Protein AF-0000000078237747 (afdb_homodimer)

Secondary structure (DSSP, 8-state):
-HHHHHHHHHHHHHHHHHHHHHHHHTTGGGT---SSSBTTBSS-S-TT-SSSGGGHHHH-HHHHHHHHHHHHHHHHHHHHHHHHHHHTS---HHHHHHHHHHHHHHHHHHHHHHHHHHTT--HHHHHHHHHHHHHHHHHHHHHHHHHHTS--/-HHHHHHHHHHHHHHHHHHHHHHHHTTGGGT---SSSBTTBSS-S-TT-SSSGGGHHHH-HHHHHHHHHHHHHHHHHHHHHHHHHHHTS---HHHHHHHHHHHHHHHHHHHHHHHHHHTT--HHHHHHHHHHHHHHHHHHHHHHHHHHTS--

InterPro domains:
  IPR003780 COX15/CtaA family [PF02628] (2-140)
  IPR023754 Heme A synthase, type 2 [PTHR23289] (2-150)

Structure (mmCIF, N/CA/C/O backbone):
data_AF-0000000078237747-model_v1
#
loop_
_entity.id
_entity.type
_entity.pdbx_description
1 polymer 'Cytochrome oxidase assembly protein'
#
loop_
_atom_site.group_PDB
_atom_site.id
_atom_site.type_symbol
_atom_site.label_atom_id
_atom_site.label_alt_id
_atom_site.label_comp_id
_atom_site.label_asym_id
_atom_site.label_entity_id
_atom_site.label_seq_id
_atom_site.pdbx_PDB_ins_code
_atom_site.Cartn_x
_atom_site.Cartn_y
_atom_site.Cartn_z
_atom_site.occupancy
_atom_site.B_iso_or_equiv
_atom_site.auth_seq_id
_atom_site.auth_comp_id
_atom_site.auth_asym_id
_atom_site.auth_atom_id
_atom_site.pdbx_PDB_model_num
ATOM 1 N N . MET A 1 1 ? -18.812 15.68 15.016 1 85.44 1 MET A N 1
ATOM 2 C CA . MET A 1 1 ? -19.312 14.664 14.086 1 85.44 1 MET A CA 1
ATOM 3 C C . MET A 1 1 ? -18.328 14.438 12.953 1 85.44 1 MET A C 1
ATOM 5 O O . MET A 1 1 ? -17.812 13.328 12.781 1 85.44 1 MET A O 1
ATOM 9 N N . LEU A 1 2 ? -17.891 15.375 12.328 1 87 2 LEU A N 1
ATOM 10 C CA . LEU A 1 2 ? -17.016 15.25 11.164 1 87 2 LEU A CA 1
ATOM 11 C C . LEU A 1 2 ? -15.656 14.703 11.562 1 87 2 LEU A C 1
ATOM 13 O O . LEU A 1 2 ? -15.086 13.875 10.852 1 87 2 LEU A O 1
ATOM 17 N N . ARG A 1 3 ? -15.219 15.039 12.688 1 90.94 3 ARG A N 1
ATOM 18 C CA . ARG A 1 3 ? -13.938 14.516 13.141 1 90.94 3 ARG A CA 1
ATOM 19 C C . ARG A 1 3 ? -14.008 13.016 13.375 1 90.94 3 ARG A C 1
ATOM 21 O O . ARG A 1 3 ? -13.117 12.273 12.969 1 90.94 3 ARG A O 1
ATOM 28 N N . GLY A 1 4 ? -15.086 12.602 14.008 1 93.94 4 GLY A N 1
ATOM 29 C CA . GLY A 1 4 ? -15.281 11.18 14.219 1 93.94 4 GLY A CA 1
ATOM 30 C C . GLY A 1 4 ? -15.383 10.383 12.93 1 93.94 4 GLY A C 1
ATOM 31 O O . GLY A 1 4 ? -14.789 9.312 12.805 1 93.94 4 GLY A O 1
ATOM 32 N N . LEU A 1 5 ? -16.094 10.93 12.008 1 95.5 5 LEU A N 1
ATOM 33 C CA . LEU A 1 5 ? -16.25 10.289 10.711 1 95.5 5 LEU A CA 1
ATOM 34 C C . LEU A 1 5 ? -14.922 10.219 9.969 1 95.5 5 LEU A C 1
ATOM 36 O O . LEU A 1 5 ? -14.602 9.211 9.336 1 95.5 5 LEU A O 1
ATOM 40 N N . SER A 1 6 ? -14.172 11.289 10.07 1 95.88 6 SER A N 1
ATOM 41 C CA . SER A 1 6 ? -12.891 11.32 9.375 1 95.88 6 SER A CA 1
ATOM 42 C C . SER A 1 6 ? -11.914 10.305 9.977 1 95.88 6 SER A C 1
ATOM 44 O O . SER A 1 6 ? -11.172 9.648 9.242 1 95.88 6 SER A O 1
ATOM 46 N N . HIS A 1 7 ? -11.883 10.094 11.273 1 95.88 7 HIS A N 1
ATOM 47 C CA . HIS A 1 7 ? -11.055 9.086 11.922 1 95.88 7 HIS A CA 1
ATOM 48 C C . HIS A 1 7 ? -11.516 7.676 11.547 1 95.88 7 HIS A C 1
ATOM 50 O O . HIS A 1 7 ? -10.695 6.785 11.328 1 95.88 7 HIS A O 1
ATOM 56 N N . SER A 1 8 ? -12.797 7.535 11.5 1 97.56 8 SER A N 1
ATOM 57 C CA . SER A 1 8 ? -13.336 6.238 11.102 1 97.56 8 SER A CA 1
ATOM 58 C C . SER A 1 8 ? -12.953 5.902 9.664 1 97.56 8 SER A C 1
ATOM 60 O O . SER A 1 8 ? -12.586 4.766 9.367 1 97.56 8 SER A O 1
ATOM 62 N N . ALA A 1 9 ? -13.031 6.859 8.797 1 97.94 9 ALA A N 1
ATOM 63 C CA . ALA A 1 9 ? -12.641 6.656 7.398 1 97.94 9 ALA A CA 1
ATOM 64 C C . ALA A 1 9 ? -11.172 6.266 7.289 1 97.94 9 ALA A C 1
ATOM 66 O O . ALA A 1 9 ? -10.828 5.305 6.594 1 97.94 9 ALA A O 1
ATOM 67 N N . LYS A 1 10 ? -10.367 6.973 7.953 1 96.31 10 LYS A N 1
ATOM 68 C CA . LYS A 1 10 ? -8.93 6.691 7.961 1 96.31 10 LYS A CA 1
ATOM 69 C C . LYS A 1 10 ? -8.648 5.277 8.453 1 96.31 10 LYS A C 1
ATOM 71 O O . LYS A 1 10 ? -7.887 4.535 7.832 1 96.31 10 LYS A O 1
ATOM 76 N N . ALA A 1 11 ? -9.266 4.879 9.523 1 97.31 11 ALA A N 1
ATOM 77 C CA . ALA A 1 11 ? -9.086 3.543 10.086 1 97.31 11 ALA A CA 1
ATOM 78 C C . ALA A 1 11 ? -9.57 2.469 9.117 1 97.31 11 ALA A C 1
ATOM 80 O O . ALA A 1 11 ? -8.891 1.463 8.906 1 97.31 11 ALA A O 1
ATOM 81 N N . LEU A 1 12 ? -10.695 2.705 8.547 1 98.5 12 LEU A N 1
ATOM 82 C CA . LEU A 1 12 ? -11.266 1.72 7.637 1 98.5 12 LEU A CA 1
ATOM 83 C C . LEU A 1 12 ? -10.438 1.603 6.359 1 98.5 12 LEU A C 1
ATOM 85 O O . LEU A 1 12 ? -10.273 0.507 5.82 1 98.5 12 LEU A O 1
ATOM 89 N N . VAL A 1 13 ? -9.961 2.771 5.848 1 98.38 13 VAL A N 1
ATOM 90 C CA . VAL A 1 13 ? -9.07 2.723 4.688 1 98.38 13 VAL A CA 1
ATOM 91 C C . VAL A 1 13 ? -7.848 1.868 5.008 1 98.38 13 VAL A C 1
ATOM 93 O O . VAL A 1 13 ? -7.445 1.025 4.203 1 98.38 13 VAL A O 1
ATOM 96 N N . PHE A 1 14 ? -7.332 2.023 6.184 1 96.75 14 PHE A N 1
ATOM 97 C CA . PHE A 1 14 ? -6.152 1.26 6.582 1 96.75 14 PHE A CA 1
ATOM 98 C C . PHE A 1 14 ? -6.48 -0.226 6.684 1 96.75 14 PHE A C 1
ATOM 100 O O . PHE A 1 14 ? -5.75 -1.065 6.152 1 96.75 14 PHE A O 1
ATOM 107 N N . ILE A 1 15 ? -7.535 -0.566 7.32 1 97.69 15 ILE A N 1
ATOM 108 C CA . ILE A 1 15 ? -7.926 -1.958 7.52 1 97.69 15 ILE A CA 1
ATOM 109 C C . ILE A 1 15 ? -8.234 -2.607 6.172 1 97.69 15 ILE A C 1
ATOM 111 O O . ILE A 1 15 ? -7.852 -3.754 5.926 1 97.69 15 ILE A O 1
ATOM 115 N N . THR A 1 16 ? -8.898 -1.887 5.328 1 98.56 16 THR A N 1
ATOM 116 C CA . THR A 1 16 ? -9.219 -2.393 3.998 1 98.56 16 THR A CA 1
ATOM 117 C C . THR A 1 16 ? -7.941 -2.668 3.209 1 98.56 16 THR A C 1
ATOM 119 O O . THR A 1 16 ? -7.809 -3.715 2.572 1 98.56 16 THR A O 1
ATOM 122 N N . ALA A 1 17 ? -7.004 -1.694 3.277 1 97.06 17 ALA A N 1
ATOM 123 C CA . ALA A 1 17 ? -5.727 -1.879 2.594 1 97.06 17 ALA A CA 1
ATOM 124 C C . ALA A 1 17 ? -4.953 -3.055 3.186 1 97.06 17 ALA A C 1
ATOM 126 O O . ALA A 1 17 ? -4.312 -3.814 2.455 1 97.06 17 ALA A O 1
ATOM 127 N N . PHE A 1 18 ? -5.066 -3.195 4.488 1 96.12 18 PHE A N 1
ATOM 128 C CA . PHE A 1 18 ? -4.43 -4.312 5.176 1 96.12 18 PHE A CA 1
ATOM 129 C C . PHE A 1 18 ? -4.969 -5.645 4.66 1 96.12 18 PHE A C 1
ATOM 131 O O . PHE A 1 18 ? -4.195 -6.551 4.344 1 96.12 18 PHE A O 1
ATOM 138 N N . MET A 1 19 ? -6.23 -5.734 4.578 1 97.06 19 MET A N 1
ATOM 139 C CA . MET A 1 19 ? -6.844 -6.945 4.043 1 97.06 19 MET A CA 1
ATOM 140 C C . MET A 1 19 ? -6.484 -7.133 2.574 1 97.06 19 MET A C 1
ATOM 142 O O . MET A 1 19 ? -6.332 -8.266 2.109 1 97.06 19 MET A O 1
ATOM 146 N N . GLY A 1 20 ? -6.379 -6.051 1.819 1 97.56 20 GLY A N 1
ATOM 147 C CA . GLY A 1 20 ? -5.957 -6.117 0.43 1 97.56 20 GLY A CA 1
ATOM 148 C C . GLY A 1 20 ? -4.594 -6.762 0.249 1 97.56 20 GLY A C 1
ATOM 149 O O . GLY A 1 20 ? -4.355 -7.453 -0.745 1 97.56 20 GLY A O 1
ATOM 150 N N . ALA A 1 21 ? -3.717 -6.555 1.176 1 96 21 ALA A N 1
ATOM 151 C CA . ALA A 1 21 ? -2.395 -7.176 1.121 1 96 21 ALA A CA 1
ATOM 152 C C . ALA A 1 21 ? -2.5 -8.695 1.153 1 96 21 ALA A C 1
ATOM 154 O O . ALA A 1 21 ? -1.759 -9.391 0.455 1 96 21 ALA A O 1
ATOM 155 N N . PHE A 1 22 ? -3.445 -9.188 1.905 1 96.25 22 PHE A N 1
ATOM 156 C CA . PHE A 1 22 ? -3.652 -10.633 1.953 1 96.25 22 PHE A CA 1
ATOM 157 C C . PHE A 1 22 ? -4.293 -11.125 0.663 1 96.25 22 PHE A C 1
ATOM 159 O O . PHE A 1 22 ? -3.971 -12.211 0.182 1 96.25 22 PHE A O 1
ATOM 166 N N . VAL A 1 23 ? -5.191 -10.273 0.162 1 97.5 23 VAL A N 1
ATOM 167 C CA . VAL A 1 23 ? -5.789 -10.625 -1.122 1 97.5 23 VAL A CA 1
ATOM 168 C C . VAL A 1 23 ? -4.695 -10.789 -2.174 1 97.5 23 VAL A C 1
ATOM 170 O O . VAL A 1 23 ? -4.703 -11.758 -2.938 1 97.5 23 VAL A O 1
ATOM 173 N N . ALA A 1 24 ? -3.787 -9.93 -2.205 1 94.94 24 ALA A N 1
ATOM 174 C CA . ALA A 1 24 ? -2.682 -9.977 -3.156 1 94.94 24 ALA A CA 1
ATOM 175 C C . ALA A 1 24 ? -1.762 -11.156 -2.871 1 94.94 24 ALA A C 1
ATOM 177 O O . ALA A 1 24 ? -1.357 -11.875 -3.791 1 94.94 24 ALA A O 1
ATOM 178 N N . GLY A 1 25 ? -1.468 -11.422 -1.65 1 93.12 25 GLY A N 1
ATOM 179 C CA . GLY A 1 25 ? -0.54 -12.477 -1.27 1 93.12 25 GLY A CA 1
ATOM 180 C C . GLY A 1 25 ? -1.07 -13.875 -1.549 1 93.12 25 GLY A C 1
ATOM 181 O O . GLY A 1 25 ? -0.299 -14.789 -1.826 1 93.12 25 GLY A O 1
ATOM 182 N N . LEU A 1 26 ? -2.363 -14.008 -1.492 1 95.06 26 LEU A N 1
ATOM 183 C CA . LEU A 1 26 ? -2.996 -15.305 -1.703 1 95.06 26 LEU A CA 1
ATOM 184 C C . LEU A 1 26 ? -3.455 -15.453 -3.15 1 95.06 26 LEU A C 1
ATOM 186 O O . LEU A 1 26 ? -4.051 -16.469 -3.514 1 95.06 26 LEU A O 1
ATOM 190 N N . ASP A 1 27 ? -3.283 -14.43 -3.924 1 95.81 27 ASP A N 1
ATOM 191 C CA . ASP A 1 27 ? -3.879 -14.352 -5.254 1 95.81 27 ASP A CA 1
ATOM 192 C C . ASP A 1 27 ? -5.395 -14.531 -5.188 1 95.81 27 ASP A C 1
ATOM 194 O O . ASP A 1 27 ? -5.992 -15.148 -6.07 1 95.81 27 ASP A O 1
ATOM 198 N N . ALA A 1 28 ? -5.926 -14.023 -4.164 1 97.44 28 ALA A N 1
ATOM 199 C CA . ALA A 1 28 ? -7.352 -14.211 -3.9 1 97.44 28 ALA A CA 1
ATOM 200 C C . ALA A 1 28 ? -8.203 -13.453 -4.918 1 97.44 28 ALA A C 1
ATOM 202 O O . ALA A 1 28 ? -9.391 -13.734 -5.066 1 97.44 28 ALA A O 1
ATOM 203 N N . GLY A 1 29 ? -7.652 -12.516 -5.586 1 96.69 29 GLY A N 1
ATOM 204 C CA . GLY A 1 29 ? -8.352 -11.773 -6.621 1 96.69 29 GLY A CA 1
ATOM 205 C C . GLY A 1 29 ? -8.758 -12.633 -7.801 1 96.69 29 GLY A C 1
ATOM 206 O O . GLY A 1 29 ? -9.586 -12.227 -8.617 1 96.69 29 GLY A O 1
ATOM 207 N N . LEU A 1 30 ? -8.188 -13.773 -7.832 1 97.25 30 LEU A N 1
ATOM 208 C CA . LEU A 1 30 ? -8.43 -14.641 -8.977 1 97.25 30 LEU A CA 1
ATOM 209 C C . LEU A 1 30 ? -9.516 -15.672 -8.664 1 97.25 30 LEU A C 1
ATOM 211 O O . LEU A 1 30 ? -9.938 -16.422 -9.539 1 97.25 30 LEU A O 1
ATOM 215 N N . VAL A 1 31 ? -9.984 -15.711 -7.453 1 97.19 31 VAL A N 1
ATOM 216 C CA . VAL A 1 31 ? -10.906 -16.75 -7.02 1 97.19 31 VAL A CA 1
ATOM 217 C C . VAL A 1 31 ? -12.281 -16.516 -7.648 1 97.19 31 VAL A C 1
ATOM 219 O O . VAL A 1 31 ? -12.812 -17.391 -8.336 1 97.19 31 VAL A O 1
ATOM 222 N N . TYR A 1 32 ? -12.922 -15.422 -7.398 1 97.38 32 TYR A N 1
ATOM 223 C CA . TYR A 1 32 ? -14.148 -14.984 -8.062 1 97.38 32 TYR A CA 1
ATOM 224 C C . TYR A 1 32 ? -13.898 -13.75 -8.914 1 97.38 32 TYR A C 1
ATOM 226 O O . TYR A 1 32 ? -13.477 -12.711 -8.406 1 97.38 32 TYR A O 1
ATOM 234 N N . ASN A 1 33 ? -14.211 -13.859 -10.188 1 98.31 33 ASN A N 1
ATOM 235 C CA . ASN A 1 33 ? -14.016 -12.727 -11.094 1 98.31 33 ASN A CA 1
ATOM 236 C C . ASN A 1 33 ? -15.344 -12.25 -11.68 1 98.31 33 ASN A C 1
ATOM 238 O O . ASN A 1 33 ? -15.438 -12.023 -12.891 1 98.31 33 ASN A O 1
ATOM 242 N N . SER A 1 34 ? -16.281 -12.211 -10.773 1 98 34 SER A N 1
ATOM 243 C CA . SER A 1 34 ? -17.625 -11.672 -11.031 1 98 34 SER A CA 1
ATOM 244 C C . SER A 1 34 ? -18 -10.617 -9.992 1 98 34 SER A C 1
ATOM 246 O O . SER A 1 34 ? -17.484 -10.633 -8.875 1 98 34 SER A O 1
ATOM 248 N N . TRP A 1 35 ? -18.859 -9.812 -10.344 1 97.69 35 TRP A N 1
ATOM 249 C CA . TRP A 1 35 ? -19.359 -8.75 -9.477 1 97.69 35 TRP A CA 1
ATOM 250 C C . TRP A 1 35 ? -20.75 -8.312 -9.914 1 97.69 35 TRP A C 1
ATOM 252 O O . TRP A 1 35 ? -21.031 -8.18 -11.117 1 97.69 35 TRP A O 1
ATOM 262 N N . PRO A 1 36 ? -21.609 -8.047 -8.945 1 97.5 36 PRO A N 1
ATOM 263 C CA . PRO A 1 36 ? -21.391 -7.914 -7.5 1 97.5 36 PRO A CA 1
ATOM 264 C C . PRO A 1 36 ? -21.438 -9.258 -6.77 1 97.5 36 PRO A C 1
ATOM 266 O O . PRO A 1 36 ? -21 -9.352 -5.621 1 97.5 36 PRO A O 1
ATOM 269 N N . LYS A 1 37 ? -21.891 -10.305 -7.484 1 98.06 37 LYS A N 1
ATOM 270 C CA . LYS A 1 37 ? -22.016 -11.609 -6.84 1 98.06 37 LYS A CA 1
ATOM 271 C C . LYS A 1 37 ? -20.719 -12.398 -6.949 1 98.06 37 LYS A C 1
ATOM 273 O O . LYS A 1 37 ? -19.828 -12.055 -7.746 1 98.06 37 LYS A O 1
ATOM 278 N N . PHE A 1 38 ? -20.609 -13.328 -6.07 1 98 38 PHE A N 1
ATOM 279 C CA . PHE A 1 38 ? -19.578 -14.359 -6.188 1 98 38 PHE A CA 1
ATOM 280 C C . PHE A 1 38 ? -20.062 -15.531 -7.027 1 98 38 PHE A C 1
ATOM 282 O O . PHE A 1 38 ? -20.719 -16.438 -6.512 1 98 38 PHE A O 1
ATOM 289 N N . ALA A 1 39 ? -19.719 -15.336 -8.375 1 96.19 39 ALA A N 1
ATOM 290 C CA . ALA A 1 39 ? -20.391 -16.188 -9.352 1 96.19 39 ALA A CA 1
ATOM 291 C C . ALA A 1 39 ? -21.906 -16 -9.281 1 96.19 39 ALA A C 1
ATOM 293 O O . ALA A 1 39 ? -22.422 -14.898 -9.492 1 96.19 39 ALA A O 1
ATOM 294 N N . GLU A 1 40 ? -22.594 -17.062 -8.852 1 96.44 40 GLU A N 1
ATOM 295 C CA . GLU A 1 40 ? -24.047 -16.969 -8.867 1 96.44 40 GLU A CA 1
ATOM 296 C C . GLU A 1 40 ? -24.609 -16.719 -7.465 1 96.44 40 GLU A C 1
ATOM 298 O O . GLU A 1 40 ? -25.812 -16.578 -7.281 1 96.44 40 GLU A O 1
ATOM 303 N N . SER A 1 41 ? -23.75 -16.562 -6.5 1 97.38 41 SER A N 1
ATOM 304 C CA . SER A 1 41 ? -24.188 -16.453 -5.113 1 97.38 41 SER A CA 1
ATOM 305 C C . SER A 1 41 ? -23.766 -15.117 -4.512 1 97.38 41 SER A C 1
ATOM 307 O O . SER A 1 41 ? -22.734 -14.555 -4.902 1 97.38 41 SER A O 1
ATOM 309 N N . TRP A 1 42 ? -24.516 -14.703 -3.529 1 97.38 42 TRP A N 1
ATOM 310 C CA . TRP A 1 42 ? -24.156 -13.492 -2.797 1 97.38 42 TRP A CA 1
ATOM 311 C C . TRP A 1 42 ? -23.109 -13.773 -1.739 1 97.38 42 TRP A C 1
ATOM 313 O O . TRP A 1 42 ? -22.281 -12.906 -1.418 1 97.38 42 TRP A O 1
ATOM 323 N N . ILE A 1 43 ? -23.188 -14.93 -1.193 1 97.31 43 ILE A N 1
ATOM 324 C CA . ILE A 1 43 ? -22.234 -15.383 -0.188 1 97.31 43 ILE A CA 1
ATOM 325 C C . ILE A 1 43 ? -21.5 -16.609 -0.697 1 97.31 43 ILE A C 1
ATOM 327 O O . ILE A 1 43 ? -22.109 -17.625 -1.034 1 97.31 43 ILE A O 1
ATOM 331 N N . PRO A 1 44 ? -20.203 -16.453 -0.812 1 96.69 44 PRO A N 1
ATOM 332 C CA . PRO A 1 44 ? -19.453 -17.609 -1.339 1 96.69 44 PRO A CA 1
ATOM 333 C C . PRO A 1 44 ? -19.438 -18.797 -0.377 1 96.69 44 PRO A C 1
ATOM 335 O O . PRO A 1 44 ? -19.75 -18.641 0.809 1 96.69 44 PRO A O 1
ATOM 338 N N . GLU A 1 45 ? -19.062 -19.922 -0.958 1 93.5 45 GLU A N 1
ATOM 339 C CA . GLU A 1 45 ? -18.953 -21.156 -0.168 1 93.5 45 GLU A CA 1
ATOM 340 C C . GLU A 1 45 ? -17.531 -21.391 0.301 1 93.5 45 GLU A C 1
ATOM 342 O O . GLU A 1 45 ? -16.609 -20.688 -0.118 1 93.5 45 GLU A O 1
ATOM 347 N N . ASN A 1 46 ? -17.344 -22.266 1.342 1 93.81 46 ASN A N 1
ATOM 348 C CA . ASN A 1 46 ? -16.047 -22.75 1.811 1 93.81 46 ASN A CA 1
ATOM 349 C C . ASN A 1 46 ? -15.242 -21.641 2.467 1 93.81 46 ASN A C 1
ATOM 351 O O . ASN A 1 46 ? -14.016 -21.578 2.314 1 93.81 46 ASN A O 1
ATOM 355 N N . MET A 1 47 ? -16 -20.75 3.105 1 96.75 47 MET A N 1
ATOM 356 C CA . MET A 1 47 ? -15.32 -19.609 3.717 1 96.75 47 MET A CA 1
ATOM 357 C C . MET A 1 47 ? -14.664 -20 5.035 1 96.75 47 MET A C 1
ATOM 359 O O . MET A 1 47 ? -13.789 -19.297 5.535 1 96.75 47 MET A O 1
ATOM 363 N N . LEU A 1 48 ? -15.031 -21.141 5.621 1 95.62 48 LEU A N 1
ATOM 364 C CA . LEU A 1 48 ? -14.516 -21.547 6.922 1 95.62 48 LEU A CA 1
ATOM 365 C C . LEU A 1 48 ? -13.852 -22.922 6.832 1 95.62 48 LEU A C 1
ATOM 367 O O . LEU A 1 48 ? -14.039 -23.766 7.707 1 95.62 48 LEU A O 1
ATOM 371 N N . SER A 1 49 ? -13.031 -23.094 5.77 1 94.38 49 SER A N 1
ATOM 372 C CA . SER A 1 49 ? -12.469 -24.406 5.473 1 94.38 49 SER A CA 1
ATOM 373 C C . SER A 1 49 ? -11.109 -24.594 6.148 1 94.38 49 SER A C 1
ATOM 375 O O . SER A 1 49 ? -10.516 -25.672 6.078 1 94.38 49 SER A O 1
ATOM 377 N N . ARG A 1 50 ? -10.586 -23.578 6.762 1 93.75 50 ARG A N 1
ATOM 378 C CA . ARG A 1 50 ? -9.289 -23.688 7.422 1 93.75 50 ARG A CA 1
ATOM 379 C C . ARG A 1 50 ? -9.453 -23.859 8.93 1 93.75 50 ARG A C 1
ATOM 381 O O . ARG A 1 50 ? -10.414 -23.344 9.508 1 93.75 50 ARG A O 1
ATOM 388 N N . SER A 1 51 ? -8.461 -24.672 9.539 1 94.62 51 SER A N 1
ATOM 389 C CA . SER A 1 51 ? -8.398 -24.844 10.984 1 94.62 51 SER A CA 1
ATOM 390 C C . SER A 1 51 ? -7.043 -24.422 11.539 1 94.62 51 SER A C 1
ATOM 392 O O . SER A 1 51 ? -6.004 -24.688 10.93 1 94.62 51 SER A O 1
ATOM 394 N N . PRO A 1 52 ? -7.121 -23.703 12.734 1 96.5 52 PRO A N 1
ATOM 395 C CA . PRO A 1 52 ? -8.25 -23.172 13.492 1 96.5 52 PRO A CA 1
ATOM 396 C C . PRO A 1 52 ? -8.992 -22.062 12.758 1 96.5 52 PRO A C 1
ATOM 398 O O . PRO A 1 52 ? -8.531 -21.594 11.711 1 96.5 52 PRO A O 1
ATOM 401 N N . LEU A 1 53 ? -10.141 -21.625 13.211 1 94.56 53 LEU A N 1
ATOM 402 C CA . LEU A 1 53 ? -11.102 -20.766 12.523 1 94.56 53 LEU A CA 1
ATOM 403 C C . LEU A 1 53 ? -10.461 -19.422 12.148 1 94.56 53 LEU A C 1
ATOM 405 O O . LEU A 1 53 ? -10.75 -18.875 11.086 1 94.56 53 LEU A O 1
ATOM 409 N N . TRP A 1 54 ? -9.633 -18.906 12.93 1 93.81 54 TRP A N 1
ATOM 410 C CA . TRP A 1 54 ? -9.086 -17.562 12.711 1 93.81 54 TRP A CA 1
ATOM 411 C C . TRP A 1 54 ? -8.172 -17.547 11.484 1 93.81 54 TRP A C 1
ATOM 413 O O . TRP A 1 54 ? -7.957 -16.5 10.883 1 93.81 54 TRP A O 1
ATOM 423 N N . LYS A 1 55 ? -7.672 -18.641 11 1 94.94 55 LYS A N 1
ATOM 424 C CA . LYS A 1 55 ? -6.793 -18.75 9.844 1 94.94 55 LYS A CA 1
ATOM 425 C C . LYS A 1 55 ? -7.523 -18.375 8.562 1 94.94 55 LYS A C 1
ATOM 427 O O . LYS A 1 55 ? -6.895 -17.984 7.574 1 94.94 55 LYS A O 1
ATOM 432 N N . ASN A 1 56 ? -8.82 -18.531 8.625 1 96.75 56 ASN A N 1
ATOM 433 C CA . ASN A 1 56 ? -9.602 -18.25 7.426 1 96.75 56 ASN A CA 1
ATOM 434 C C . ASN A 1 56 ? -9.555 -16.766 7.055 1 96.75 56 ASN A C 1
ATOM 436 O O . ASN A 1 56 ? -9.648 -16.422 5.879 1 96.75 56 ASN A O 1
ATOM 440 N N . PHE A 1 57 ? -9.305 -15.93 7.992 1 94.5 57 PHE A N 1
ATOM 441 C CA . PHE A 1 57 ? -9.281 -14.492 7.75 1 94.5 57 PHE A CA 1
ATOM 442 C C . PHE A 1 57 ? -8.016 -14.086 7.004 1 94.5 57 PHE A C 1
ATOM 444 O O . PHE A 1 57 ? -7.996 -13.078 6.297 1 94.5 57 PHE A O 1
ATOM 451 N N . PHE A 1 58 ? -6.988 -14.953 7.094 1 93.31 58 PHE A N 1
ATOM 452 C CA . PHE A 1 58 ? -5.695 -14.516 6.586 1 93.31 58 PHE A CA 1
ATOM 453 C C . PHE A 1 58 ? -5.133 -15.531 5.598 1 93.31 58 PHE A C 1
ATOM 455 O O . PHE A 1 58 ? -4.211 -15.219 4.84 1 93.31 58 PHE A O 1
ATOM 462 N N . GLU A 1 59 ? -5.77 -16.734 5.559 1 95.56 59 GLU A N 1
ATOM 463 C CA . GLU A 1 59 ? -5.148 -17.781 4.758 1 95.56 59 GLU A CA 1
ATOM 464 C C . GLU A 1 59 ? -6.152 -18.422 3.801 1 95.56 59 GLU A C 1
ATOM 466 O O . GLU A 1 59 ? -5.781 -19.219 2.947 1 95.56 59 GLU A O 1
ATOM 471 N N . ASN A 1 60 ? -7.395 -18.109 3.988 1 97.62 60 ASN A N 1
ATOM 472 C CA . ASN A 1 60 ? -8.438 -18.562 3.07 1 97.62 60 ASN A CA 1
ATOM 473 C C . ASN A 1 60 ? -8.719 -17.516 1.989 1 97.62 60 ASN A C 1
ATOM 475 O O . ASN A 1 60 ? -9.156 -16.406 2.289 1 97.62 60 ASN A O 1
ATOM 479 N N . ASP A 1 61 ? -8.43 -17.891 0.767 1 97.44 61 ASP A N 1
ATOM 480 C CA . ASP A 1 61 ? -8.492 -16.938 -0.34 1 97.44 61 ASP A CA 1
ATOM 481 C C . ASP A 1 61 ? -9.922 -16.453 -0.566 1 97.44 61 ASP A C 1
ATOM 483 O O . ASP A 1 61 ? -10.156 -15.266 -0.807 1 97.44 61 ASP A O 1
ATOM 487 N N . VAL A 1 62 ? -10.914 -17.344 -0.427 1 98.12 62 VAL A N 1
ATOM 488 C CA . VAL A 1 62 ? -12.312 -16.969 -0.587 1 98.12 62 VAL A CA 1
ATOM 489 C C . VAL A 1 62 ? -12.703 -15.969 0.502 1 98.12 62 VAL A C 1
ATOM 491 O O . VAL A 1 62 ? -13.281 -14.914 0.213 1 98.12 62 VAL A O 1
ATOM 494 N N . THR A 1 63 ? -12.383 -16.328 1.712 1 98.38 63 THR A N 1
ATOM 495 C CA . THR A 1 63 ? -12.742 -15.492 2.855 1 98.38 63 THR A CA 1
ATOM 496 C C . THR A 1 63 ? -12.055 -14.133 2.779 1 98.38 63 THR A C 1
ATOM 498 O O . THR A 1 63 ? -12.672 -13.094 3.025 1 98.38 63 THR A O 1
ATOM 501 N N . THR A 1 64 ? -10.82 -14.18 2.447 1 98.06 64 THR A N 1
ATOM 502 C CA . THR A 1 64 ? -10.07 -12.93 2.367 1 98.06 64 THR A CA 1
ATOM 503 C C . THR A 1 64 ? -10.656 -12.016 1.296 1 98.06 64 THR A C 1
ATOM 505 O O . THR A 1 64 ? -10.789 -10.805 1.508 1 98.06 64 THR A O 1
ATOM 508 N N . GLN A 1 65 ? -11 -12.555 0.143 1 98.5 65 GLN A N 1
ATOM 509 C CA . GLN A 1 65 ? -11.641 -11.766 -0.903 1 98.5 65 GLN A CA 1
ATOM 510 C C . GLN A 1 65 ? -12.977 -11.195 -0.429 1 98.5 65 GLN A C 1
ATOM 512 O O . GLN A 1 65 ? -13.258 -10.008 -0.624 1 98.5 65 GLN A O 1
ATOM 517 N N . PHE A 1 66 ? -13.789 -12.055 0.194 1 98.75 66 PHE A N 1
ATOM 518 C CA . PHE A 1 66 ? -15.102 -11.656 0.682 1 98.75 66 PHE A CA 1
ATOM 519 C C . PHE A 1 66 ? -14.984 -10.508 1.676 1 98.75 66 PHE A C 1
ATOM 521 O O . PHE A 1 66 ? -15.688 -9.5 1.557 1 98.75 66 PHE A O 1
ATOM 528 N N . ILE A 1 67 ? -14.117 -10.672 2.613 1 98.5 67 ILE A N 1
ATOM 529 C CA . ILE A 1 67 ? -13.93 -9.672 3.658 1 98.5 67 ILE A CA 1
ATOM 530 C C . ILE A 1 67 ? -13.445 -8.367 3.039 1 98.5 67 ILE A C 1
ATOM 532 O O . ILE A 1 67 ? -13.961 -7.289 3.35 1 98.5 67 ILE A O 1
ATOM 536 N N . HIS A 1 68 ? -12.461 -8.43 2.139 1 98.75 68 HIS A N 1
ATOM 537 C CA . HIS A 1 68 ? -11.898 -7.238 1.516 1 98.75 68 HIS A CA 1
ATOM 538 C C . HIS A 1 68 ? -12.961 -6.477 0.725 1 98.75 68 HIS A C 1
ATOM 540 O O . HIS A 1 68 ? -13.07 -5.254 0.843 1 98.75 68 HIS A O 1
ATOM 546 N N . ARG A 1 69 ? -13.797 -7.184 -0.073 1 98.56 69 ARG A N 1
ATOM 547 C CA . ARG A 1 69 ? -14.859 -6.543 -0.837 1 98.56 69 ARG A CA 1
ATOM 548 C C . ARG A 1 69 ? -15.828 -5.797 0.082 1 98.56 69 ARG A C 1
ATOM 550 O O . ARG A 1 69 ? -16.156 -4.637 -0.165 1 98.56 69 ARG A O 1
ATOM 557 N N . ASN A 1 70 ? -16.219 -6.402 1.087 1 98.56 70 ASN A N 1
ATOM 558 C CA . ASN A 1 70 ? -17.203 -5.793 1.98 1 98.56 70 ASN A CA 1
ATOM 559 C C . ASN A 1 70 ? -16.578 -4.648 2.783 1 98.56 70 ASN A C 1
ATOM 561 O O . ASN A 1 70 ? -17.25 -3.65 3.057 1 98.56 70 ASN A O 1
ATOM 565 N N . LEU A 1 71 ? -15.383 -4.855 3.234 1 98.69 71 LEU A N 1
ATOM 566 C CA . LEU A 1 71 ? -14.672 -3.738 3.85 1 98.69 71 LEU A CA 1
ATOM 567 C C . LEU A 1 71 ? -14.57 -2.564 2.881 1 98.69 71 LEU A C 1
ATOM 569 O O . LEU A 1 71 ? -14.672 -1.406 3.289 1 98.69 71 LEU A O 1
ATOM 573 N N . GLY A 1 72 ? -14.336 -2.861 1.596 1 98.69 72 GLY A N 1
ATOM 574 C CA . GLY A 1 72 ? -14.305 -1.814 0.587 1 98.69 72 GLY A CA 1
ATOM 575 C C . GLY A 1 72 ? -15.602 -1.02 0.514 1 98.69 72 GLY A C 1
ATOM 576 O O . GLY A 1 72 ? -15.578 0.212 0.475 1 98.69 72 GLY A O 1
ATOM 577 N N . TYR A 1 73 ? -16.703 -1.71 0.554 1 98.69 73 TYR A N 1
ATOM 578 C CA . TYR A 1 73 ? -18.016 -1.053 0.532 1 98.69 73 TYR A CA 1
ATOM 579 C C . TYR A 1 73 ? -18.219 -0.198 1.777 1 98.69 73 TYR A C 1
ATOM 581 O O . TYR A 1 73 ? -18.688 0.938 1.689 1 98.69 73 TYR A O 1
ATOM 589 N N . LEU A 1 74 ? -17.875 -0.785 2.885 1 98.75 74 LEU A N 1
ATOM 590 C CA . LEU A 1 74 ? -18.016 -0.054 4.141 1 98.75 74 LEU A CA 1
ATOM 591 C C . LEU A 1 74 ? -17.141 1.2 4.141 1 98.75 74 LEU A C 1
ATOM 593 O O . LEU A 1 74 ? -17.578 2.26 4.594 1 98.75 74 LEU A O 1
ATOM 597 N N . THR A 1 75 ? -15.953 1.037 3.637 1 98.81 75 THR A N 1
ATOM 598 C CA . THR A 1 75 ? -15.039 2.17 3.535 1 98.81 75 THR A CA 1
ATOM 599 C C . THR A 1 75 ? -15.633 3.264 2.65 1 98.81 75 THR A C 1
ATOM 601 O O . THR A 1 75 ? -15.641 4.438 3.025 1 98.81 75 THR A O 1
ATOM 604 N N . LEU A 1 76 ? -16.172 2.859 1.518 1 98.81 76 LEU A N 1
ATOM 605 C CA . LEU A 1 76 ? -16.734 3.844 0.607 1 98.81 76 LEU A CA 1
ATOM 606 C C . LEU A 1 76 ? -17.938 4.551 1.25 1 98.81 76 LEU A C 1
ATOM 608 O O . LEU A 1 76 ? -18.094 5.762 1.095 1 98.81 76 LEU A O 1
ATOM 612 N N . LEU A 1 77 ? -18.75 3.822 1.954 1 98.81 77 LEU A N 1
ATOM 613 C CA . LEU A 1 77 ? -19.891 4.395 2.658 1 98.81 77 LEU A CA 1
ATOM 614 C C . LEU A 1 77 ? -19.438 5.438 3.672 1 98.81 77 LEU A C 1
ATOM 616 O O . LEU A 1 77 ? -20.016 6.52 3.762 1 98.81 77 LEU A O 1
ATOM 620 N N . THR A 1 78 ? -18.438 5.102 4.398 1 98.75 78 THR A N 1
ATOM 621 C CA . THR A 1 78 ? -17.922 6.008 5.426 1 98.75 78 THR A CA 1
ATOM 622 C C . THR A 1 78 ? -17.312 7.25 4.793 1 98.75 78 THR A C 1
ATOM 624 O O . THR A 1 78 ? -17.5 8.367 5.289 1 98.75 78 THR A O 1
ATOM 627 N N . VAL A 1 79 ? -16.578 7.094 3.719 1 98.81 79 VAL A N 1
ATOM 628 C CA . VAL A 1 79 ? -15.992 8.219 2.988 1 98.81 79 VAL A CA 1
ATOM 629 C C . VAL A 1 79 ? -17.109 9.117 2.453 1 98.81 79 VAL A C 1
ATOM 631 O O . VAL A 1 79 ? -17.016 10.344 2.541 1 98.81 79 VAL A O 1
ATOM 634 N N . THR A 1 80 ? -18.156 8.547 1.946 1 98.81 80 THR A N 1
ATOM 635 C CA . THR A 1 80 ? -19.281 9.305 1.414 1 98.81 80 THR A CA 1
ATOM 636 C C . THR A 1 80 ? -19.984 10.078 2.525 1 98.81 80 THR A C 1
ATOM 638 O O . THR A 1 80 ? -20.328 11.25 2.357 1 98.81 80 THR A O 1
ATOM 641 N N . ALA A 1 81 ? -20.203 9.406 3.629 1 98.69 81 ALA A N 1
ATOM 642 C CA . ALA A 1 81 ? -20.812 10.078 4.773 1 98.69 81 ALA A CA 1
ATOM 643 C C . ALA A 1 81 ? -19.969 11.258 5.234 1 98.69 81 ALA A C 1
ATOM 645 O O . ALA A 1 81 ? -20.484 12.336 5.527 1 98.69 81 ALA A O 1
ATOM 646 N N . THR A 1 82 ? -18.672 11.008 5.312 1 98.31 82 THR A N 1
ATOM 647 C CA . THR A 1 82 ? -17.75 12.078 5.684 1 98.31 82 THR A CA 1
ATOM 648 C C . THR A 1 82 ? -17.875 13.258 4.723 1 98.31 82 THR A C 1
ATOM 650 O O . THR A 1 82 ? -17.906 14.414 5.148 1 98.31 82 THR A O 1
ATOM 653 N N . TRP A 1 83 ? -17.922 12.938 3.439 1 98.44 83 TRP A N 1
ATOM 654 C CA . TRP A 1 83 ? -18.031 13.969 2.412 1 98.44 83 TRP A CA 1
ATOM 655 C C . TRP A 1 83 ? -19.344 14.75 2.559 1 98.44 83 TRP A C 1
ATOM 657 O O . TRP A 1 83 ? -19.328 15.977 2.523 1 98.44 83 TRP A O 1
ATOM 667 N N . LEU A 1 84 ? -20.469 14.109 2.77 1 98.19 84 LEU A N 1
ATOM 668 C CA . LEU A 1 84 ? -21.781 14.742 2.885 1 98.19 84 LEU A CA 1
ATOM 669 C C . LEU A 1 84 ? -21.812 15.688 4.082 1 98.19 84 LEU A C 1
ATOM 671 O O . LEU A 1 84 ? -22.297 16.812 3.973 1 98.19 84 LEU A O 1
ATOM 675 N N . VAL A 1 85 ? -21.328 15.203 5.234 1 97.31 85 VAL A N 1
ATOM 676 C CA . VAL A 1 85 ? -21.328 16.016 6.445 1 97.31 85 VAL A CA 1
ATOM 677 C C . VAL A 1 85 ? -20.375 17.188 6.281 1 97.31 85 VAL A C 1
ATOM 679 O O . VAL A 1 85 ? -20.688 18.312 6.664 1 97.31 85 VAL A O 1
ATOM 682 N N . GLY A 1 86 ? -19.25 16.922 5.699 1 96.75 86 GLY A N 1
ATOM 683 C CA . GLY A 1 86 ? -18.25 17.969 5.492 1 96.75 86 GLY A CA 1
ATOM 684 C C . GLY A 1 86 ? -18.734 19.078 4.57 1 96.75 86 GLY A C 1
ATOM 685 O O . GLY A 1 86 ? -18.391 20.234 4.762 1 96.75 86 GLY A O 1
ATOM 686 N N . CYS A 1 87 ? -19.531 18.719 3.568 1 96.12 87 CYS A N 1
ATOM 687 C CA . CYS A 1 87 ? -20.031 19.688 2.609 1 96.12 87 CYS A CA 1
ATOM 688 C C . CYS A 1 87 ? -21 20.672 3.279 1 96.12 87 CYS A C 1
ATOM 690 O O . CYS A 1 87 ? -21.234 21.766 2.756 1 96.12 87 CYS A O 1
ATOM 692 N N . ARG A 1 88 ? -21.5 20.328 4.398 1 95 88 ARG A N 1
ATOM 693 C CA . ARG A 1 88 ? -22.484 21.156 5.078 1 95 88 ARG A CA 1
ATOM 694 C C . ARG A 1 88 ? -21.812 22.047 6.133 1 95 88 ARG A C 1
ATOM 696 O O . ARG A 1 88 ? -22.484 22.797 6.832 1 95 88 ARG A O 1
ATOM 703 N N . MET A 1 89 ? -20.547 21.859 6.156 1 91.5 89 MET A N 1
ATOM 704 C CA . MET A 1 89 ? -19.812 22.625 7.168 1 91.5 89 MET A CA 1
ATOM 705 C C . MET A 1 89 ? -19.016 23.75 6.523 1 91.5 89 MET A C 1
ATOM 707 O O . MET A 1 89 ? -18.812 23.75 5.309 1 91.5 89 MET A O 1
ATOM 711 N N . GLY A 1 90 ? -18.703 24.875 7.227 1 89.25 90 GLY A N 1
ATOM 712 C CA . GLY A 1 90 ? -17.859 25.969 6.77 1 89.25 90 GLY A CA 1
ATOM 713 C C . GLY A 1 90 ? -16.375 25.688 6.926 1 89.25 90 GLY A C 1
ATOM 714 O O . GLY A 1 90 ? -15.688 26.375 7.672 1 89.25 90 GLY A O 1
ATOM 715 N N . LEU A 1 91 ? -15.891 24.781 6.012 1 93.5 91 LEU A N 1
ATOM 716 C CA . LEU A 1 91 ? -14.492 24.375 6.105 1 93.5 91 LEU A CA 1
ATOM 717 C C . LEU A 1 91 ? -13.594 25.391 5.395 1 93.5 91 LEU A C 1
ATOM 719 O O . LEU A 1 91 ? -14.023 26.062 4.461 1 93.5 91 LEU A O 1
ATOM 723 N N . HIS A 1 92 ? -12.406 25.531 5.934 1 94.12 92 HIS A N 1
ATOM 724 C CA . HIS A 1 92 ? -11.43 26.359 5.23 1 94.12 92 HIS A CA 1
ATOM 725 C C . HIS A 1 92 ? -10.977 25.688 3.934 1 94.12 92 HIS A C 1
ATOM 727 O O . HIS A 1 92 ? -11.25 24.516 3.707 1 94.12 92 HIS A O 1
ATOM 733 N N . ARG A 1 93 ? -10.32 26.328 3.055 1 95.5 93 ARG A N 1
ATOM 734 C CA . ARG A 1 93 ? -10.039 25.938 1.674 1 95.5 93 ARG A CA 1
ATOM 735 C C . ARG A 1 93 ? -9.289 24.609 1.614 1 95.5 93 ARG A C 1
ATOM 737 O O . ARG A 1 93 ? -9.664 23.719 0.852 1 95.5 93 ARG A O 1
ATOM 744 N N . ARG A 1 94 ? -8.25 24.375 2.357 1 94.88 94 ARG A N 1
ATOM 745 C CA . ARG A 1 94 ? -7.434 23.172 2.328 1 94.88 94 ARG A CA 1
ATOM 746 C C . ARG A 1 94 ? -8.25 21.953 2.746 1 94.88 94 ARG A C 1
ATOM 748 O O . ARG A 1 94 ? -8.117 20.875 2.154 1 94.88 94 ARG A O 1
ATOM 755 N N . ALA A 1 95 ? -9.055 22.156 3.756 1 95.88 95 ALA A N 1
ATOM 756 C CA . ALA A 1 95 ? -9.906 21.062 4.211 1 95.88 95 ALA A CA 1
ATOM 757 C C . ALA A 1 95 ? -10.922 20.672 3.139 1 95.88 95 ALA A C 1
ATOM 759 O O . ALA A 1 95 ? -11.227 19.484 2.957 1 95.88 95 ALA A O 1
ATOM 760 N N . LYS A 1 96 ? -11.414 21.656 2.447 1 97.31 96 LYS A N 1
ATOM 761 C CA . LYS A 1 96 ? -12.367 21.391 1.372 1 97.31 96 LYS A CA 1
ATOM 762 C C . LYS A 1 96 ? -11.719 20.609 0.24 1 97.31 96 LYS A C 1
ATOM 764 O O . LYS A 1 96 ? -12.312 19.656 -0.286 1 97.31 96 LYS A O 1
ATOM 769 N N . ILE A 1 97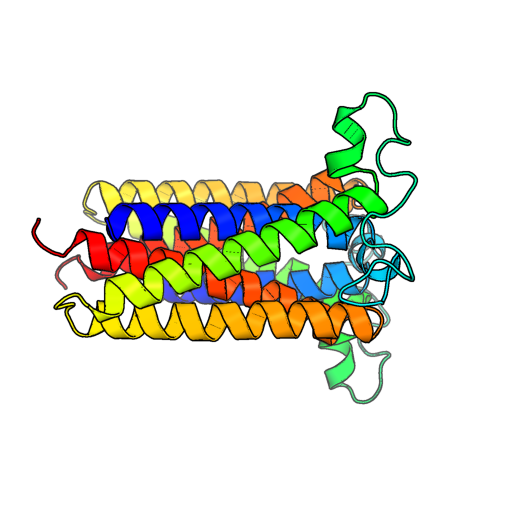 ? -10.539 20.984 -0.099 1 98.06 97 ILE A N 1
ATOM 770 C CA . ILE A 1 97 ? -9.82 20.266 -1.152 1 98.06 97 ILE A CA 1
ATOM 771 C C . ILE A 1 97 ? -9.586 18.828 -0.733 1 98.06 97 ILE A C 1
ATOM 773 O O . ILE A 1 97 ? -9.828 17.891 -1.513 1 98.06 97 ILE A O 1
ATOM 777 N N . ALA A 1 98 ? -9.109 18.656 0.496 1 97.38 98 ALA A N 1
ATOM 778 C CA . ALA A 1 98 ? -8.867 17.312 1.013 1 97.38 98 ALA A CA 1
ATOM 779 C C . ALA A 1 98 ? -10.141 16.469 1.005 1 97.38 98 ALA A C 1
ATOM 781 O O . ALA A 1 98 ? -10.125 15.297 0.657 1 97.38 98 ALA A O 1
ATOM 782 N N . LEU A 1 99 ? -11.195 17.094 1.37 1 98.19 99 LEU A N 1
ATOM 783 C CA . LEU A 1 99 ? -12.5 16.438 1.43 1 98.19 99 LEU A CA 1
ATOM 784 C C . LEU A 1 99 ? -12.914 15.938 0.052 1 98.19 99 LEU A C 1
ATOM 786 O O . LEU A 1 99 ? -13.25 14.758 -0.109 1 98.19 99 LEU A O 1
ATOM 790 N N . HIS A 1 100 ? -12.867 16.75 -0.946 1 98.69 100 HIS A N 1
ATOM 791 C CA . HIS A 1 100 ? -13.266 16.375 -2.301 1 98.69 100 HIS A CA 1
ATOM 792 C C . HIS A 1 100 ? -12.297 15.359 -2.904 1 98.69 100 HIS A C 1
ATOM 794 O O . HIS A 1 100 ? -12.719 14.445 -3.611 1 98.69 100 HIS A O 1
ATOM 800 N N . ALA A 1 101 ? -11.055 15.57 -2.629 1 98.81 101 ALA A N 1
ATOM 801 C CA . ALA A 1 101 ? -10.055 14.633 -3.137 1 98.81 101 ALA A CA 1
ATOM 802 C C . ALA A 1 101 ? -10.258 13.242 -2.547 1 98.81 101 ALA A C 1
ATOM 804 O O . ALA A 1 101 ? -10.125 12.234 -3.252 1 98.81 101 ALA A O 1
ATOM 805 N N . THR A 1 102 ? -10.547 13.188 -1.298 1 98.75 102 THR A N 1
ATOM 806 C CA . THR A 1 102 ? -10.789 11.906 -0.638 1 98.75 102 THR A CA 1
ATOM 807 C C . THR A 1 102 ? -11.992 11.203 -1.25 1 98.75 102 THR A C 1
ATOM 809 O O . THR A 1 102 ? -11.938 10.008 -1.535 1 98.75 102 THR A O 1
ATOM 812 N N . MET A 1 103 ? -13.039 11.938 -1.494 1 98.81 103 MET A N 1
ATOM 813 C CA . MET A 1 103 ? -14.242 11.383 -2.113 1 98.81 103 MET A CA 1
ATOM 814 C C . MET A 1 103 ? -13.938 10.859 -3.512 1 98.81 103 MET A C 1
ATOM 816 O O . MET A 1 103 ? -14.289 9.727 -3.842 1 98.81 103 MET A O 1
ATOM 820 N N . ALA A 1 104 ? -13.305 11.672 -4.258 1 98.88 104 ALA A N 1
ATOM 821 C CA . ALA A 1 104 ? -12.977 11.289 -5.629 1 98.88 104 ALA A CA 1
ATOM 822 C C . ALA A 1 104 ? -12.094 10.047 -5.652 1 98.88 104 ALA A C 1
ATOM 824 O O . ALA A 1 104 ? -12.344 9.117 -6.426 1 98.88 104 ALA A O 1
ATOM 825 N N . MET A 1 105 ? -11.125 9.984 -4.797 1 98.81 105 MET A N 1
ATOM 826 C CA . MET A 1 105 ? -10.203 8.852 -4.762 1 98.81 105 MET A CA 1
ATOM 827 C C . MET A 1 105 ? -10.906 7.602 -4.238 1 98.81 105 MET A C 1
ATOM 829 O O . MET A 1 105 ? -10.617 6.488 -4.684 1 98.81 105 MET A O 1
ATOM 833 N N . GLY A 1 106 ? -11.773 7.801 -3.266 1 98.81 106 GLY A N 1
ATOM 834 C CA . GLY A 1 106 ? -12.539 6.668 -2.777 1 98.81 106 GLY A CA 1
ATOM 835 C C . GLY A 1 106 ? -13.312 5.957 -3.869 1 98.81 106 GLY A C 1
ATOM 836 O O . GLY A 1 106 ? -13.234 4.734 -3.994 1 98.81 106 GLY A O 1
ATOM 837 N N . TYR A 1 107 ? -14.055 6.676 -4.668 1 98.88 107 TYR A N 1
ATOM 838 C CA . TYR A 1 107 ? -14.852 6.09 -5.734 1 98.88 107 TYR A CA 1
ATOM 839 C C . TYR A 1 107 ? -13.961 5.52 -6.832 1 98.88 107 TYR A C 1
ATOM 841 O O . TYR A 1 107 ? -14.25 4.453 -7.379 1 98.88 107 TYR A O 1
ATOM 849 N N . SER A 1 108 ? -12.898 6.223 -7.16 1 98.81 108 SER A N 1
ATOM 850 C CA . SER A 1 108 ? -11.938 5.703 -8.133 1 98.81 108 SER A CA 1
ATOM 851 C C . SER A 1 108 ? -11.336 4.383 -7.664 1 98.81 108 SER A C 1
ATOM 853 O O . SER A 1 108 ? -11.148 3.461 -8.461 1 98.81 108 SER A O 1
ATOM 855 N N . GLN A 1 109 ? -11.062 4.32 -6.367 1 98.81 109 GLN A N 1
ATOM 856 C CA . GLN A 1 109 ? -10.438 3.129 -5.793 1 98.81 109 GLN A CA 1
ATOM 857 C C . GLN A 1 109 ? -11.375 1.925 -5.887 1 98.81 109 GLN A C 1
ATOM 859 O O . GLN A 1 109 ? -10.938 0.816 -6.203 1 98.81 109 GLN A O 1
ATOM 864 N N . VAL A 1 110 ? -12.633 2.109 -5.602 1 98.75 110 VAL A N 1
ATOM 865 C CA . VAL A 1 110 ? -13.609 1.029 -5.727 1 98.75 110 VAL A CA 1
ATOM 866 C C . VAL A 1 110 ? -13.734 0.609 -7.188 1 98.75 110 VAL A C 1
ATOM 868 O O . VAL A 1 110 ? -13.75 -0.584 -7.5 1 98.75 110 VAL A O 1
ATOM 871 N N . ALA A 1 111 ? -13.781 1.557 -8.062 1 98.75 111 ALA A N 1
ATOM 872 C CA . ALA A 1 111 ? -13.828 1.247 -9.484 1 98.75 111 ALA A CA 1
ATOM 873 C C . ALA A 1 111 ? -12.594 0.461 -9.922 1 98.75 111 ALA A C 1
ATOM 875 O O . ALA A 1 111 ? -12.711 -0.544 -10.625 1 98.75 111 ALA A O 1
ATOM 876 N N . LEU A 1 112 ? -11.438 0.929 -9.523 1 98.69 112 LEU A N 1
ATOM 877 C CA . LEU A 1 112 ? -10.195 0.23 -9.844 1 98.69 112 LEU A CA 1
ATOM 878 C C . LEU A 1 112 ? -10.227 -1.202 -9.32 1 98.69 112 LEU A C 1
ATOM 880 O O . LEU A 1 112 ? -9.828 -2.133 -10.023 1 98.69 112 LEU A O 1
ATOM 884 N N . GLY A 1 113 ? -10.688 -1.362 -8.094 1 98.5 113 GLY A N 1
ATOM 885 C CA . GLY A 1 113 ? -10.805 -2.695 -7.52 1 98.5 113 GLY A CA 1
ATOM 886 C C . GLY A 1 113 ? -11.727 -3.605 -8.312 1 98.5 113 GLY A C 1
ATOM 887 O O . GLY A 1 113 ? -11.383 -4.758 -8.586 1 98.5 113 GLY A O 1
ATOM 888 N N . ILE A 1 114 ? -12.906 -3.072 -8.656 1 98.62 114 ILE A N 1
ATOM 889 C CA . ILE A 1 114 ? -13.883 -3.84 -9.422 1 98.62 114 ILE A CA 1
ATOM 890 C C . ILE A 1 114 ? -13.289 -4.23 -10.773 1 98.62 114 ILE A C 1
ATOM 892 O O . ILE A 1 114 ? -13.391 -5.387 -11.195 1 98.62 114 ILE A O 1
ATOM 896 N N . TYR A 1 115 ? -12.641 -3.322 -11.414 1 98.62 115 TYR A N 1
ATOM 897 C CA . TYR A 1 115 ? -12.062 -3.619 -12.719 1 98.62 115 TYR A CA 1
ATOM 898 C C . TYR A 1 115 ? -10.898 -4.594 -12.594 1 98.62 115 TYR A C 1
ATOM 900 O O . TYR A 1 115 ? -10.727 -5.473 -13.445 1 98.62 115 TYR A O 1
ATOM 908 N N . THR A 1 116 ? -10.031 -4.398 -11.562 1 98.31 116 THR A N 1
ATOM 909 C CA . THR A 1 116 ? -8.961 -5.355 -11.328 1 98.31 116 THR A CA 1
ATOM 910 C C . THR A 1 116 ? -9.516 -6.773 -11.219 1 98.31 116 THR A C 1
ATOM 912 O O . THR A 1 116 ? -8.977 -7.707 -11.82 1 98.31 116 THR A O 1
ATOM 915 N N . LEU A 1 117 ? -10.633 -6.852 -10.531 1 98.06 117 LEU A N 1
ATOM 916 C CA . LEU A 1 117 ? -11.297 -8.133 -10.32 1 98.06 117 LEU A CA 1
ATOM 917 C C . LEU A 1 117 ? -11.859 -8.68 -11.633 1 98.06 117 LEU A C 1
ATOM 919 O O . LEU A 1 117 ? -11.602 -9.828 -11.992 1 98.06 117 LEU A O 1
ATOM 923 N N . LEU A 1 118 ? -12.555 -7.91 -12.359 1 98.44 118 LEU A N 1
ATOM 924 C CA . LEU A 1 118 ? -13.273 -8.344 -13.547 1 98.44 118 LEU A CA 1
ATOM 925 C C . LEU A 1 118 ? -12.312 -8.711 -14.672 1 98.44 118 LEU A C 1
ATOM 927 O O . LEU A 1 118 ? -12.617 -9.562 -15.508 1 98.44 118 LEU A O 1
ATOM 931 N N . TYR A 1 119 ? -11.164 -8.102 -14.656 1 98.31 119 TYR A N 1
ATOM 932 C CA . TYR A 1 119 ? -10.203 -8.344 -15.734 1 98.31 119 TYR A CA 1
ATOM 933 C C . TYR A 1 119 ? -9.125 -9.32 -15.305 1 98.31 119 TYR A C 1
ATOM 935 O O . TYR A 1 119 ? -8.023 -9.336 -15.859 1 98.31 119 TYR A O 1
ATOM 943 N N . TYR A 1 120 ? -9.391 -10.062 -14.312 1 98.06 120 TYR A N 1
ATOM 944 C CA . TYR A 1 120 ? -8.57 -11.188 -13.891 1 98.06 120 TYR A CA 1
ATOM 945 C C . TYR A 1 120 ? -7.203 -10.719 -13.406 1 98.06 120 TYR A C 1
ATOM 947 O O . TYR A 1 120 ? -6.184 -11.359 -13.695 1 98.06 120 TYR A O 1
ATOM 955 N N . VAL A 1 121 ? -7.055 -9.555 -12.82 1 97.31 121 VAL A N 1
ATOM 956 C CA . VAL A 1 121 ? -5.969 -9.023 -12 1 97.31 121 VAL A CA 1
ATOM 957 C C . VAL A 1 121 ? -4.715 -8.859 -12.852 1 97.31 121 VAL A C 1
ATOM 959 O O . VAL A 1 121 ? -3.637 -9.336 -12.484 1 97.31 121 VAL A O 1
ATOM 962 N N . PRO A 1 122 ? -4.871 -8.203 -14 1 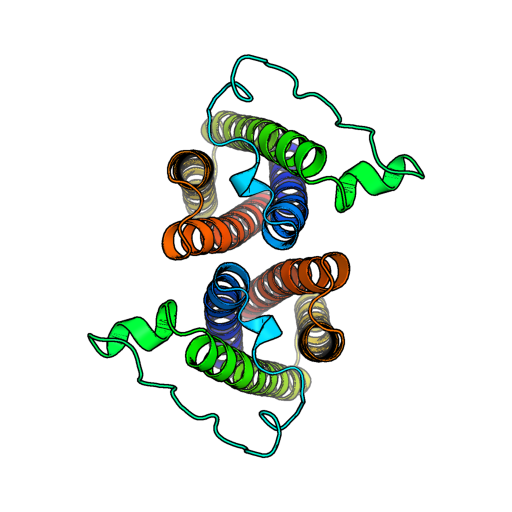97.12 122 PRO A N 1
ATOM 963 C CA . PRO A 1 122 ? -3.592 -7.891 -14.641 1 97.12 122 PRO A CA 1
ATOM 964 C C . PRO A 1 122 ? -2.672 -7.059 -13.75 1 97.12 122 PRO A C 1
ATOM 966 O O . PRO A 1 122 ? -3.143 -6.195 -13.008 1 97.12 122 PRO A O 1
ATOM 969 N N . VAL A 1 123 ? -1.394 -7.312 -13.805 1 95.12 123 VAL A N 1
ATOM 970 C CA . VAL A 1 123 ? -0.402 -6.781 -12.875 1 95.12 123 VAL A CA 1
ATOM 971 C C . VAL A 1 123 ? -0.492 -5.258 -12.844 1 95.12 123 VAL A C 1
ATOM 973 O O . VAL A 1 123 ? -0.502 -4.652 -11.766 1 95.12 123 VAL A O 1
ATOM 976 N N . TRP A 1 124 ? -0.562 -4.688 -13.969 1 95.19 124 TRP A N 1
ATOM 977 C CA . TRP A 1 124 ? -0.568 -3.229 -14.016 1 95.19 124 TRP A CA 1
ATOM 978 C C . TRP A 1 124 ? -1.804 -2.668 -13.32 1 95.19 124 TRP A C 1
ATOM 980 O O . TRP A 1 124 ? -1.724 -1.657 -12.617 1 95.19 124 TRP A O 1
ATOM 990 N N . LEU A 1 125 ? -2.939 -3.252 -13.516 1 97.06 125 LEU A N 1
ATOM 991 C CA . LEU A 1 125 ? -4.172 -2.787 -12.883 1 97.06 125 LEU A CA 1
ATOM 992 C C . LEU A 1 125 ? -4.148 -3.041 -11.383 1 97.06 125 LEU A C 1
ATOM 994 O O . LEU A 1 125 ? -4.559 -2.182 -10.602 1 97.06 125 LEU A O 1
ATOM 998 N N . ALA A 1 126 ? -3.658 -4.168 -10.961 1 97.25 126 ALA A N 1
ATOM 999 C CA . ALA A 1 126 ? -3.508 -4.484 -9.547 1 97.25 126 ALA A CA 1
ATOM 1000 C C . ALA A 1 126 ? -2.541 -3.518 -8.867 1 97.25 126 ALA A C 1
ATOM 1002 O O . ALA A 1 126 ? -2.793 -3.061 -7.75 1 97.25 126 ALA A O 1
ATOM 1003 N N . SER A 1 127 ? -1.473 -3.211 -9.523 1 95.69 127 SER A N 1
ATOM 1004 C CA . SER A 1 127 ? -0.497 -2.266 -8.992 1 95.69 127 SER A CA 1
ATOM 1005 C C . SER A 1 127 ? -1.096 -0.869 -8.867 1 95.69 127 SER A C 1
ATOM 1007 O O . SER A 1 127 ? -0.873 -0.182 -7.867 1 95.69 127 SER A O 1
ATOM 1009 N N . LEU A 1 128 ? -1.829 -0.473 -9.898 1 96.81 128 LEU A N 1
ATOM 1010 C CA . LEU A 1 128 ? -2.506 0.818 -9.844 1 96.81 128 LEU A CA 1
ATOM 1011 C C . LEU A 1 128 ? -3.477 0.872 -8.664 1 96.81 128 LEU A C 1
ATOM 1013 O O . LEU A 1 128 ? -3.541 1.875 -7.953 1 96.81 128 LEU A O 1
ATOM 1017 N N . HIS A 1 129 ? -4.207 -0.18 -8.531 1 98.31 129 HIS A N 1
ATOM 1018 C CA . HIS A 1 129 ? -5.137 -0.275 -7.41 1 98.31 129 HIS A CA 1
ATOM 1019 C C . HIS A 1 129 ? -4.398 -0.212 -6.078 1 98.31 129 HIS A C 1
ATOM 1021 O O . HIS A 1 129 ? -4.816 0.509 -5.168 1 98.31 129 HIS A O 1
ATOM 1027 N N . GLN A 1 130 ? -3.324 -0.911 -5.953 1 95.5 130 GLN A N 1
ATOM 1028 C CA . GLN A 1 130 ? -2.525 -0.907 -4.734 1 95.5 130 GLN A CA 1
ATOM 1029 C C . GLN A 1 130 ? -1.956 0.48 -4.453 1 95.5 130 GLN A C 1
ATOM 1031 O O . GLN A 1 130 ? -2.016 0.963 -3.318 1 95.5 130 GLN A O 1
ATOM 1036 N N . CYS A 1 131 ? -1.451 1.158 -5.383 1 94.88 131 CYS A N 1
ATOM 1037 C CA . CYS A 1 131 ? -0.943 2.516 -5.227 1 94.88 131 CYS A CA 1
ATOM 1038 C C . CYS A 1 131 ? -2.068 3.482 -4.879 1 94.88 131 CYS A C 1
ATOM 1040 O O . CYS A 1 131 ? -1.881 4.398 -4.074 1 94.88 131 CYS A O 1
ATOM 1042 N N . GLY A 1 132 ? -3.143 3.203 -5.543 1 96.88 132 GLY A N 1
ATOM 1043 C CA . GLY A 1 132 ? -4.309 4.016 -5.234 1 96.88 132 GLY A CA 1
ATOM 1044 C C . GLY A 1 132 ? -4.723 3.934 -3.777 1 96.88 132 GLY A C 1
ATOM 1045 O O . GLY A 1 132 ? -5.172 4.926 -3.197 1 96.88 132 GLY A O 1
ATOM 1046 N N . SER A 1 133 ? -4.566 2.805 -3.201 1 96.94 133 SER A N 1
ATOM 1047 C CA . SER A 1 133 ? -4.93 2.652 -1.797 1 96.94 133 SER A CA 1
ATOM 1048 C C . SER A 1 133 ? -4.004 3.463 -0.895 1 96.94 133 SER A C 1
ATOM 1050 O O . SER A 1 133 ? -4.441 4.023 0.112 1 96.94 133 SER A O 1
ATOM 1052 N N . MET A 1 134 ? -2.748 3.533 -1.224 1 94.69 134 MET A N 1
ATOM 1053 C CA . MET A 1 134 ? -1.819 4.367 -0.465 1 94.69 134 MET A CA 1
ATOM 1054 C C . MET A 1 134 ? -2.182 5.84 -0.594 1 94.69 134 MET A C 1
ATOM 1056 O O . MET A 1 134 ? -2.105 6.59 0.38 1 94.69 134 MET A O 1
ATOM 1060 N N . ASN A 1 135 ? -2.494 6.18 -1.801 1 95.75 135 ASN A N 1
ATOM 1061 C CA . ASN A 1 135 ? -2.922 7.559 -2.012 1 95.75 135 ASN A CA 1
ATOM 1062 C C . ASN A 1 135 ? -4.172 7.887 -1.198 1 95.75 135 ASN A C 1
ATOM 1064 O O . ASN A 1 135 ? -4.266 8.969 -0.611 1 95.75 135 ASN A O 1
ATOM 1068 N N . LEU A 1 136 ? -5.074 6.973 -1.233 1 97.94 136 LEU A N 1
ATOM 1069 C CA . LEU A 1 136 ? -6.297 7.184 -0.467 1 97.94 136 LEU A CA 1
ATOM 1070 C C . LEU A 1 136 ? -5.988 7.316 1.021 1 97.94 136 LEU A C 1
ATOM 1072 O O . LEU A 1 136 ? -6.57 8.164 1.705 1 97.94 136 LEU A O 1
ATOM 1076 N N . LEU A 1 137 ? -5.121 6.531 1.507 1 96 137 LEU A N 1
ATOM 1077 C CA . LEU A 1 137 ? -4.707 6.652 2.9 1 96 137 LEU A CA 1
ATOM 1078 C C . LEU A 1 137 ? -4.074 8.016 3.162 1 96 137 LEU A C 1
ATOM 1080 O O . LEU A 1 137 ? -4.391 8.672 4.156 1 96 137 LEU A O 1
ATOM 1084 N N . GLY A 1 138 ? -3.221 8.469 2.281 1 95.38 138 GLY A N 1
ATOM 1085 C CA . GLY A 1 138 ? -2.617 9.781 2.416 1 95.38 138 GLY A CA 1
ATOM 1086 C C . GLY A 1 138 ? -3.635 10.906 2.443 1 95.38 138 GLY A C 1
ATOM 1087 O O . GLY A 1 138 ? -3.51 11.852 3.229 1 95.38 138 GLY A O 1
ATOM 1088 N N . LEU A 1 139 ? -4.617 10.758 1.628 1 97.06 139 LEU A N 1
ATOM 1089 C CA . LEU A 1 139 ? -5.645 11.789 1.545 1 97.06 139 LEU A CA 1
ATOM 1090 C C . LEU A 1 139 ? -6.488 11.812 2.814 1 97.06 139 LEU A C 1
ATOM 1092 O O . LEU A 1 139 ? -6.852 12.883 3.301 1 97.06 139 LEU A O 1
ATOM 1096 N N . THR A 1 140 ? -6.824 10.656 3.346 1 97.06 140 THR A N 1
ATOM 1097 C CA . THR A 1 140 ? -7.609 10.617 4.574 1 97.06 140 THR A CA 1
ATOM 1098 C C . THR A 1 140 ? -6.797 11.164 5.75 1 97.06 140 THR A C 1
ATOM 1100 O O . THR A 1 140 ? -7.344 11.812 6.641 1 97.06 140 THR A O 1
ATOM 1103 N N . LEU A 1 141 ? -5.516 10.945 5.781 1 93.62 141 LEU A N 1
ATOM 1104 C CA . LEU A 1 141 ? -4.645 11.516 6.801 1 93.62 141 LEU A CA 1
ATOM 1105 C C . LEU A 1 141 ? -4.586 13.031 6.676 1 93.62 141 LEU A C 1
ATOM 1107 O O . LEU A 1 141 ? -4.648 13.742 7.684 1 93.62 141 LEU A O 1
ATOM 1111 N N . TRP A 1 142 ? -4.477 13.477 5.445 1 93.56 142 TRP A N 1
ATOM 1112 C CA . TRP A 1 142 ? -4.457 14.906 5.191 1 93.56 142 TRP A CA 1
ATOM 1113 C C . TRP A 1 142 ? -5.758 15.562 5.656 1 93.56 142 TRP A C 1
ATOM 1115 O O . TRP A 1 142 ? -5.734 16.594 6.34 1 93.56 142 TRP A O 1
ATOM 1125 N N . LEU A 1 143 ? -6.801 14.914 5.363 1 95.88 143 LEU A N 1
ATOM 1126 C CA . LEU A 1 143 ? -8.109 15.438 5.754 1 95.88 143 LEU A CA 1
ATOM 1127 C C . LEU A 1 143 ? -8.234 15.508 7.27 1 95.88 143 LEU A C 1
ATOM 1129 O O . LEU A 1 143 ? -8.641 16.547 7.812 1 95.88 143 LEU A O 1
ATOM 1133 N N . THR A 1 144 ? -7.875 14.477 7.961 1 94.38 144 THR A N 1
ATOM 1134 C CA . THR A 1 144 ? -7.957 14.438 9.414 1 94.38 144 THR A CA 1
ATOM 1135 C C . THR A 1 144 ? -7.078 15.516 10.039 1 94.38 144 THR A C 1
ATOM 1137 O O . THR A 1 144 ? -7.469 16.156 11.016 1 94.38 144 THR A O 1
ATOM 1140 N N . ASN A 1 145 ? -5.953 15.758 9.445 1 90.81 145 ASN A N 1
ATOM 1141 C CA . ASN A 1 145 ? -5.039 16.781 9.945 1 90.81 145 ASN A CA 1
ATOM 1142 C C . ASN A 1 145 ? -5.617 18.188 9.766 1 90.81 145 ASN A C 1
ATOM 1144 O O . ASN A 1 145 ? -5.48 19.031 10.648 1 90.81 145 ASN A O 1
ATOM 1148 N N . GLU A 1 146 ? -6.23 18.391 8.664 1 92.31 146 GLU A N 1
ATOM 1149 C CA . GLU A 1 146 ? -6.828 19.688 8.406 1 92.31 146 GLU A CA 1
ATOM 1150 C C . GLU A 1 146 ? -8.008 19.953 9.336 1 92.31 146 GLU A C 1
ATOM 1152 O O . GLU A 1 146 ? -8.258 21.094 9.727 1 92.31 146 GLU A O 1
ATOM 1157 N N . LEU A 1 147 ? -8.711 18.969 9.688 1 91.44 147 LEU A N 1
ATOM 1158 C CA . LEU A 1 147 ? -9.891 19.125 10.516 1 91.44 147 LEU A CA 1
ATOM 1159 C C . LEU A 1 147 ? -9.508 19.328 11.977 1 91.44 147 LEU A C 1
ATOM 1161 O O . LEU A 1 147 ? -10.312 19.812 12.773 1 91.44 147 LEU A O 1
ATOM 1165 N N . ARG A 1 148 ? -8.352 18.875 12.328 1 84 148 ARG A N 1
ATOM 1166 C CA . ARG A 1 148 ? -7.875 19.125 13.688 1 84 148 ARG A CA 1
ATOM 1167 C C . ARG A 1 148 ? -7.578 20.594 13.914 1 84 148 ARG A C 1
ATOM 1169 O O . ARG A 1 148 ? -7.621 21.078 15.055 1 84 148 ARG A O 1
ATOM 1176 N N . ARG A 1 149 ? -7.328 21.328 12.883 1 74.31 149 ARG A N 1
ATOM 1177 C CA . ARG A 1 149 ? -6.977 22.734 12.969 1 74.31 149 ARG A CA 1
ATOM 1178 C C . ARG A 1 149 ? -8.227 23.609 13.055 1 74.31 149 ARG A C 1
ATOM 1180 O O . ARG A 1 149 ? -8.133 24.812 13.312 1 74.31 149 ARG A O 1
ATOM 1187 N N . VAL A 1 150 ? -9.359 23.078 12.852 1 62.16 150 VAL A N 1
ATOM 1188 C CA . VAL A 1 150 ? -10.602 23.844 12.914 1 62.16 150 VAL A CA 1
ATOM 1189 C C . VAL A 1 150 ? -11.07 23.938 14.359 1 62.16 150 VAL A C 1
ATOM 1191 O O . VAL A 1 150 ? -11.117 22.938 15.078 1 62.16 150 VAL A O 1
ATOM 1194 N N . PRO A 1 151 ? -11.094 25.203 14.836 1 57.47 151 PRO A N 1
ATOM 1195 C CA . PRO A 1 151 ? -11.562 25.438 16.203 1 57.47 151 PRO A CA 1
ATOM 1196 C C . PRO A 1 151 ? -12.883 24.734 16.5 1 57.47 151 PRO A C 1
ATOM 1198 O O . PRO A 1 151 ? -13.727 24.578 15.617 1 57.47 151 PRO A O 1
ATOM 1201 N N . LYS A 1 152 ? -12.789 23.875 17.547 1 50.53 152 LYS A N 1
ATOM 1202 C CA . LYS A 1 152 ? -14.062 23.375 18.062 1 50.53 152 LYS A CA 1
ATOM 1203 C C . LYS A 1 152 ? -15.055 24.516 18.281 1 50.53 152 LYS A C 1
ATOM 1205 O O . LYS A 1 152 ? -14.656 25.641 18.609 1 50.53 152 LYS A O 1
ATOM 1210 N N . MET B 1 1 ? 17.359 22.719 4.301 1 85.69 1 MET B N 1
ATOM 1211 C CA . MET B 1 1 ? 17.969 21.422 4.082 1 85.69 1 MET B CA 1
ATOM 1212 C C . MET B 1 1 ? 17.031 20.297 4.559 1 85.69 1 MET B C 1
ATOM 1214 O O . MET B 1 1 ? 16.609 19.453 3.764 1 85.69 1 MET B O 1
ATOM 1218 N N . LEU B 1 2 ? 16.578 20.328 5.664 1 87.31 2 LEU B N 1
ATOM 1219 C CA . LEU B 1 2 ? 15.758 19.266 6.242 1 87.31 2 LEU B CA 1
ATOM 1220 C C . LEU B 1 2 ? 14.422 19.156 5.508 1 87.31 2 LEU B C 1
ATOM 1222 O O . LEU B 1 2 ? 13.938 18.047 5.27 1 87.31 2 LEU B O 1
ATOM 1226 N N . ARG B 1 3 ? 13.922 20.219 5.086 1 91.12 3 ARG B N 1
ATOM 1227 C CA . ARG B 1 3 ? 12.664 20.156 4.348 1 91.12 3 ARG B CA 1
ATOM 1228 C C . ARG B 1 3 ? 12.844 19.438 3.012 1 91.12 3 ARG B C 1
ATOM 1230 O O . ARG B 1 3 ? 12.023 18.609 2.637 1 91.12 3 ARG B O 1
ATOM 1237 N N . GLY B 1 4 ? 13.922 19.781 2.342 1 94.06 4 GLY B N 1
ATOM 1238 C CA . GLY B 1 4 ? 14.219 19.109 1.088 1 94.06 4 GLY B CA 1
ATOM 1239 C C . GLY B 1 4 ? 14.422 17.609 1.249 1 94.06 4 GLY B C 1
ATOM 1240 O O . GLY B 1 4 ? 13.922 16.828 0.45 1 94.06 4 GLY B O 1
ATOM 1241 N N . LEU B 1 5 ? 15.125 17.266 2.27 1 95.56 5 LEU B N 1
ATOM 1242 C CA . LEU B 1 5 ? 15.383 15.859 2.559 1 95.56 5 LEU B CA 1
ATOM 1243 C C . LEU B 1 5 ? 14.086 15.125 2.906 1 95.56 5 LEU B C 1
ATOM 1245 O O . LEU B 1 5 ? 13.875 13.992 2.479 1 95.56 5 LEU B O 1
ATOM 1249 N N . SER B 1 6 ? 13.258 15.797 3.656 1 95.94 6 SER B N 1
ATOM 1250 C CA . SER B 1 6 ? 12 15.164 4.051 1 95.94 6 SER B CA 1
ATOM 1251 C C . SER B 1 6 ? 11.086 14.953 2.848 1 95.94 6 SER B C 1
ATOM 1253 O O . SER B 1 6 ? 10.43 13.914 2.738 1 95.94 6 SER B O 1
ATOM 1255 N N . HIS B 1 7 ? 11.023 15.859 1.893 1 95.94 7 HIS B N 1
ATOM 1256 C CA . HIS B 1 7 ? 10.258 15.688 0.666 1 95.94 7 HIS B CA 1
ATOM 1257 C C . HIS B 1 7 ?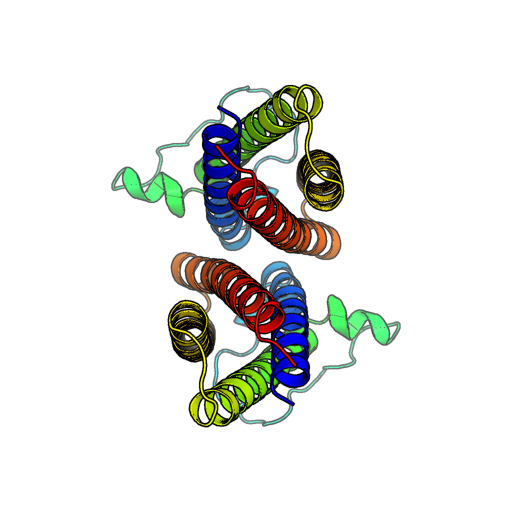 10.836 14.578 -0.204 1 95.94 7 HIS B C 1
ATOM 1259 O O . HIS B 1 7 ? 10.094 13.805 -0.808 1 95.94 7 HIS B O 1
ATOM 1265 N N . SER B 1 8 ? 12.125 14.562 -0.247 1 97.62 8 SER B N 1
ATOM 1266 C CA . SER B 1 8 ? 12.781 13.508 -1.011 1 97.62 8 SER B CA 1
ATOM 1267 C C . SER B 1 8 ? 12.484 12.133 -0.421 1 97.62 8 SER B C 1
ATOM 1269 O O . SER B 1 8 ? 12.219 11.18 -1.157 1 97.62 8 SER B O 1
ATOM 1271 N N . ALA B 1 9 ? 12.5 12.023 0.861 1 97.94 9 ALA B N 1
ATOM 1272 C CA . ALA B 1 9 ? 12.195 10.766 1.529 1 97.94 9 ALA B CA 1
ATOM 1273 C C . ALA B 1 9 ? 10.766 10.32 1.234 1 97.94 9 ALA B C 1
ATOM 1275 O O . ALA B 1 9 ? 10.523 9.164 0.875 1 97.94 9 ALA B O 1
ATOM 1276 N N . LYS B 1 10 ? 9.891 11.211 1.369 1 96.31 10 LYS B N 1
ATOM 1277 C CA . LYS B 1 10 ? 8.484 10.93 1.088 1 96.31 10 LYS B CA 1
ATOM 1278 C C . LYS B 1 10 ? 8.297 10.445 -0.347 1 96.31 10 LYS B C 1
ATOM 1280 O O . LYS B 1 10 ? 7.613 9.445 -0.587 1 96.31 10 LYS B O 1
ATOM 1285 N N . ALA B 1 11 ? 8.891 11.109 -1.293 1 97.31 11 ALA B N 1
ATOM 1286 C CA . ALA B 1 11 ? 8.797 10.734 -2.701 1 97.31 11 ALA B CA 1
ATOM 1287 C C . ALA B 1 11 ? 9.406 9.359 -2.947 1 97.31 11 ALA B C 1
ATOM 1289 O O . ALA B 1 11 ? 8.812 8.523 -3.645 1 97.31 11 ALA B O 1
ATOM 1290 N N . LEU B 1 12 ? 10.523 9.125 -2.361 1 98.5 12 LEU B N 1
ATOM 1291 C CA . LEU B 1 12 ? 11.211 7.859 -2.572 1 98.5 12 LEU B CA 1
ATOM 1292 C C . LEU B 1 12 ? 10.445 6.711 -1.925 1 98.5 12 LEU B C 1
ATOM 1294 O O . LEU B 1 12 ? 10.391 5.609 -2.475 1 98.5 12 LEU B O 1
ATOM 1298 N N . VAL B 1 13 ? 9.891 6.965 -0.709 1 98.38 13 VAL B N 1
ATOM 1299 C CA . VAL B 1 13 ? 9.055 5.945 -0.079 1 98.38 13 VAL B CA 1
ATOM 1300 C C . VAL B 1 13 ? 7.891 5.586 -1 1 98.38 13 VAL B C 1
ATOM 1302 O O . VAL B 1 13 ? 7.586 4.41 -1.195 1 98.38 13 VAL B O 1
ATOM 1305 N N . PHE B 1 14 ? 7.32 6.574 -1.608 1 96.88 14 PHE B N 1
ATOM 1306 C CA . PHE B 1 14 ? 6.191 6.336 -2.5 1 96.88 14 PHE B CA 1
ATOM 1307 C C . PHE B 1 14 ? 6.629 5.547 -3.729 1 96.88 14 PHE B C 1
ATOM 1309 O O . PHE B 1 14 ? 5.988 4.562 -4.098 1 96.88 14 PHE B O 1
ATOM 1316 N N . ILE B 1 15 ? 7.68 5.93 -4.344 1 97.69 15 ILE B N 1
ATOM 1317 C CA . ILE B 1 15 ? 8.172 5.277 -5.555 1 97.69 15 ILE B CA 1
ATOM 1318 C C . ILE B 1 15 ? 8.578 3.842 -5.242 1 97.69 15 ILE B C 1
ATOM 1320 O O . ILE B 1 15 ? 8.297 2.926 -6.02 1 97.69 15 ILE B O 1
ATOM 1324 N N . THR B 1 16 ? 9.219 3.658 -4.125 1 98.5 16 THR B N 1
ATOM 1325 C CA . THR B 1 16 ? 9.617 2.318 -3.709 1 98.5 16 THR B CA 1
ATOM 1326 C C . THR B 1 16 ? 8.398 1.43 -3.494 1 98.5 16 THR B C 1
ATOM 1328 O O . THR B 1 16 ? 8.367 0.282 -3.943 1 98.5 16 THR B O 1
ATOM 1331 N N . ALA B 1 17 ? 7.391 1.999 -2.805 1 97.06 17 ALA B N 1
ATOM 1332 C CA . ALA B 1 17 ? 6.156 1.245 -2.586 1 97.06 17 ALA B CA 1
ATOM 1333 C C . ALA B 1 17 ? 5.453 0.943 -3.906 1 97.06 17 ALA B C 1
ATOM 1335 O O . ALA B 1 17 ? 4.902 -0.144 -4.09 1 97.06 17 ALA B O 1
ATOM 1336 N N . PHE B 1 18 ? 5.527 1.904 -4.812 1 96.19 18 PHE B N 1
ATOM 1337 C CA . PHE B 1 18 ? 4.957 1.724 -6.141 1 96.19 18 PHE B CA 1
ATOM 1338 C C . PHE B 1 18 ? 5.617 0.555 -6.863 1 96.19 18 PHE B C 1
ATOM 1340 O O . PHE B 1 18 ? 4.934 -0.303 -7.422 1 96.19 18 PHE B O 1
ATOM 1347 N N . MET B 1 19 ? 6.887 0.535 -6.832 1 97.12 19 MET B N 1
ATOM 1348 C CA . MET B 1 19 ? 7.613 -0.571 -7.445 1 97.12 19 MET B CA 1
ATOM 1349 C C . MET B 1 19 ? 7.332 -1.88 -6.715 1 97.12 19 MET B C 1
ATOM 1351 O O . MET B 1 19 ? 7.285 -2.943 -7.336 1 97.12 19 MET B O 1
ATOM 1355 N N . GLY B 1 20 ? 7.164 -1.83 -5.402 1 97.56 20 GLY B N 1
ATOM 1356 C CA . GLY B 1 20 ? 6.805 -3.006 -4.625 1 97.56 20 GLY B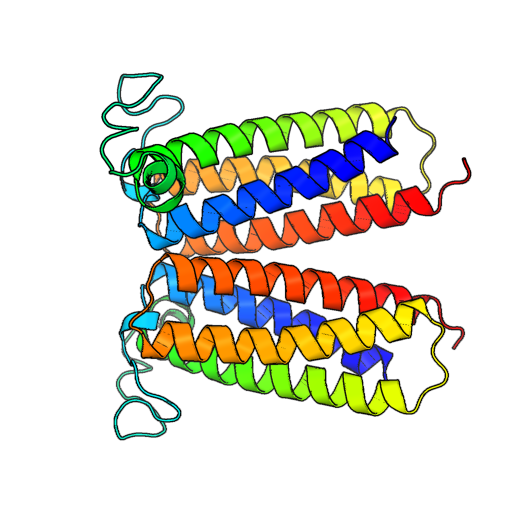 CA 1
ATOM 1357 C C . GLY B 1 20 ? 5.508 -3.646 -5.082 1 97.56 20 GLY B C 1
ATOM 1358 O O . GLY B 1 20 ? 5.363 -4.871 -5.039 1 97.56 20 GLY B O 1
ATOM 1359 N N . ALA B 1 21 ? 4.59 -2.857 -5.52 1 96.06 21 ALA B N 1
ATOM 1360 C CA . ALA B 1 21 ? 3.324 -3.379 -6.027 1 96.06 21 ALA B CA 1
ATOM 1361 C C . ALA B 1 21 ? 3.549 -4.262 -7.254 1 96.06 21 ALA B C 1
ATOM 1363 O O . ALA B 1 21 ? 2.893 -5.293 -7.41 1 96.06 21 ALA B O 1
ATOM 1364 N N . PHE B 1 22 ? 4.496 -3.887 -8.062 1 96.25 22 PHE B N 1
ATOM 1365 C CA . PHE B 1 22 ? 4.816 -4.703 -9.227 1 96.25 22 PHE B CA 1
ATOM 1366 C C . PHE B 1 22 ? 5.539 -5.977 -8.812 1 96.25 22 PHE B C 1
ATOM 1368 O O . PHE B 1 22 ? 5.316 -7.039 -9.391 1 96.25 22 PHE B O 1
ATOM 1375 N N . VAL B 1 23 ? 6.387 -5.793 -7.797 1 97.5 23 VAL B N 1
ATOM 1376 C CA . VAL B 1 23 ? 7.062 -6.977 -7.277 1 97.5 23 VAL B CA 1
ATOM 1377 C C . VAL B 1 23 ? 6.027 -8 -6.812 1 97.5 23 VAL B C 1
ATOM 1379 O O . VAL B 1 23 ? 6.141 -9.188 -7.117 1 97.5 23 VAL B O 1
ATOM 1382 N N . ALA B 1 24 ? 5.059 -7.57 -6.141 1 94.94 24 ALA B N 1
ATOM 1383 C CA . ALA B 1 24 ? 3.998 -8.438 -5.637 1 94.94 24 ALA B CA 1
ATOM 1384 C C . ALA B 1 24 ? 3.162 -9 -6.785 1 94.94 24 ALA B C 1
ATOM 1386 O O . ALA B 1 24 ? 2.852 -10.195 -6.809 1 94.94 24 ALA B O 1
ATOM 1387 N N . GLY B 1 25 ? 2.836 -8.211 -7.75 1 93.19 25 GLY B N 1
ATOM 1388 C CA . GLY B 1 25 ? 1.978 -8.617 -8.852 1 93.19 25 GLY B CA 1
ATOM 1389 C C . GLY B 1 25 ? 2.625 -9.641 -9.766 1 93.19 25 GLY B C 1
ATOM 1390 O O . GLY B 1 25 ? 1.939 -10.477 -10.359 1 93.19 25 GLY B O 1
ATOM 1391 N N . LEU B 1 26 ? 3.92 -9.57 -9.867 1 95.12 26 LEU B N 1
ATOM 1392 C CA . LEU B 1 26 ? 4.66 -10.477 -10.742 1 95.12 26 LEU B CA 1
ATOM 1393 C C . LEU B 1 26 ? 5.188 -11.68 -9.969 1 95.12 26 LEU B C 1
ATOM 1395 O O . LEU B 1 26 ? 5.875 -12.531 -10.531 1 95.12 26 LEU B O 1
ATOM 1399 N N . ASP B 1 27 ? 4.965 -11.688 -8.695 1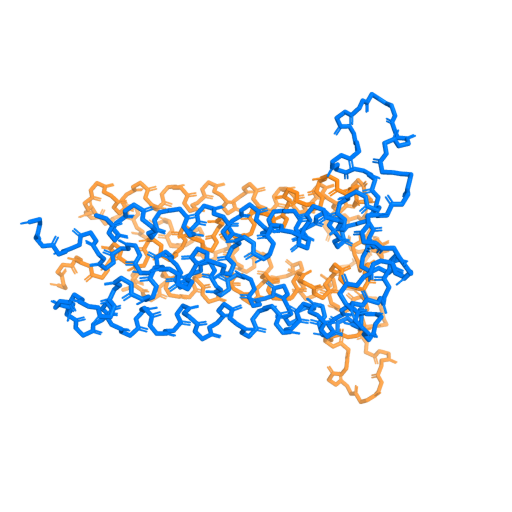 95.88 27 ASP B N 1
ATOM 1400 C CA . ASP B 1 27 ? 5.605 -12.656 -7.805 1 95.88 27 ASP B CA 1
ATOM 1401 C C . ASP B 1 27 ? 7.125 -12.586 -7.93 1 95.88 27 ASP B C 1
ATOM 1403 O O . ASP B 1 27 ? 7.805 -13.617 -7.867 1 95.88 27 ASP B O 1
ATOM 1407 N N . ALA B 1 28 ? 7.578 -11.438 -8.133 1 97.44 28 ALA B N 1
ATOM 1408 C CA . ALA B 1 28 ? 9 -11.234 -8.391 1 97.44 28 ALA B CA 1
ATOM 1409 C C . ALA B 1 28 ? 9.828 -11.516 -7.141 1 97.44 28 ALA B C 1
ATOM 1411 O O . ALA B 1 28 ? 11.047 -11.711 -7.227 1 97.44 28 ALA B O 1
ATOM 1412 N N . GLY B 1 29 ? 9.234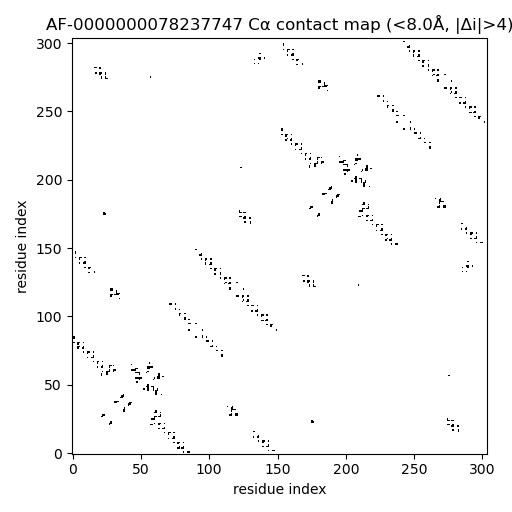 -11.523 -6 1 96.62 29 GLY B N 1
ATOM 1413 C CA . GLY B 1 29 ? 9.914 -11.836 -4.758 1 96.62 29 GLY B CA 1
ATOM 1414 C C . GLY B 1 29 ? 10.43 -13.266 -4.707 1 96.62 29 GLY B C 1
ATOM 1415 O O . GLY B 1 29 ? 11.25 -13.602 -3.855 1 96.62 29 GLY B O 1
ATOM 1416 N N . LEU B 1 30 ? 9.945 -14.023 -5.617 1 97.25 30 LEU B N 1
ATOM 1417 C CA . LEU B 1 30 ? 10.297 -15.438 -5.598 1 97.25 30 LEU B CA 1
ATOM 1418 C C . LEU B 1 30 ? 11.438 -15.727 -6.57 1 97.25 30 LEU B C 1
ATOM 1420 O O . LEU B 1 30 ? 11.953 -16.844 -6.621 1 97.25 30 LEU B O 1
ATOM 1424 N N . VAL B 1 31 ? 11.852 -14.75 -7.316 1 97.25 31 VAL B N 1
ATOM 1425 C CA . VAL B 1 31 ? 12.844 -14.961 -8.367 1 97.25 31 VAL B CA 1
ATOM 1426 C C . VAL B 1 31 ? 14.219 -15.203 -7.746 1 97.25 31 VAL B C 1
ATOM 1428 O O . VAL B 1 31 ? 14.852 -16.234 -8 1 97.25 31 VAL B O 1
ATOM 1431 N N . TYR B 1 32 ? 14.758 -14.289 -7 1 97.38 32 TYR B N 1
ATOM 1432 C CA . TYR B 1 32 ? 15.969 -14.445 -6.207 1 97.38 32 TYR B CA 1
ATOM 1433 C C . TYR B 1 32 ? 15.656 -14.406 -4.715 1 97.38 32 TYR B C 1
ATOM 1435 O O . TYR B 1 32 ? 15.133 -13.406 -4.215 1 97.38 32 TYR B O 1
ATOM 1443 N N . ASN B 1 33 ? 16.031 -15.453 -4.012 1 98.31 33 ASN B N 1
ATOM 1444 C CA . ASN B 1 33 ? 15.789 -15.508 -2.574 1 98.31 33 ASN B CA 1
ATOM 1445 C C . ASN B 1 33 ? 17.094 -15.586 -1.787 1 98.31 33 ASN B C 1
ATOM 1447 O O . ASN B 1 33 ? 17.219 -16.391 -0.871 1 98.31 33 ASN B O 1
ATOM 1451 N N . SER B 1 34 ? 18 -14.766 -2.281 1 98 34 SER B N 1
ATOM 1452 C CA . SER B 1 34 ? 19.297 -14.539 -1.65 1 98 34 SER B CA 1
ATOM 1453 C C . SER B 1 34 ? 19.547 -13.055 -1.424 1 98 34 SER B C 1
ATOM 1455 O O . SER B 1 34 ? 18.984 -12.211 -2.127 1 98 34 SER B O 1
ATOM 1457 N N . TRP B 1 35 ? 20.359 -12.773 -0.542 1 97.62 35 TRP B N 1
ATOM 1458 C CA . TRP B 1 35 ? 20.75 -11.414 -0.2 1 97.62 35 TRP B CA 1
ATOM 1459 C C . TRP B 1 35 ? 22.125 -11.383 0.459 1 97.62 35 TRP B C 1
ATOM 1461 O O . TRP B 1 35 ? 22.438 -12.234 1.298 1 97.62 35 TRP B O 1
ATOM 1471 N N . PRO B 1 36 ? 22.891 -10.391 0.104 1 97.5 36 PRO B N 1
ATOM 1472 C CA . PRO B 1 36 ? 22.625 -9.18 -0.675 1 97.5 36 PRO B CA 1
ATOM 1473 C C . PRO B 1 36 ? 22.734 -9.414 -2.182 1 97.5 36 PRO B C 1
ATOM 1475 O O . PRO B 1 36 ? 22.266 -8.586 -2.971 1 97.5 36 PRO B O 1
ATOM 1478 N N . LYS B 1 37 ? 23.297 -10.594 -2.555 1 98.06 37 LYS B N 1
ATOM 1479 C CA . LYS B 1 37 ? 23.5 -10.859 -3.975 1 98.06 37 LYS B CA 1
ATOM 1480 C C . LYS B 1 37 ? 22.266 -11.516 -4.59 1 98.06 37 LYS B C 1
ATOM 1482 O O . LYS B 1 37 ? 21.391 -12 -3.869 1 98.06 37 LYS B O 1
ATOM 1487 N N . PHE B 1 38 ? 22.203 -11.383 -5.867 1 98 38 PHE B N 1
ATOM 1488 C CA . PHE B 1 38 ? 21.25 -12.172 -6.656 1 98 38 PHE B CA 1
ATOM 1489 C C . PHE B 1 38 ? 21.875 -13.508 -7.055 1 98 38 PHE B C 1
ATOM 1491 O O . PHE B 1 38 ? 22.562 -13.602 -8.07 1 98 38 PHE B O 1
ATOM 1498 N N . ALA B 1 39 ? 21.547 -14.492 -6.094 1 96.12 39 ALA B N 1
ATOM 1499 C CA . ALA B 1 39 ? 22.328 -15.727 -6.148 1 96.12 39 ALA B CA 1
ATOM 1500 C C . ALA B 1 39 ? 23.812 -15.445 -5.977 1 96.12 39 ALA B C 1
ATOM 1502 O O . ALA B 1 39 ? 24.234 -14.914 -4.949 1 96.12 39 ALA B O 1
ATOM 1503 N N . GLU B 1 40 ? 24.578 -15.672 -7.043 1 96.5 40 GLU B N 1
ATOM 1504 C CA . GLU B 1 40 ? 26.016 -15.508 -6.895 1 96.5 40 GLU B CA 1
ATOM 1505 C C . GLU B 1 40 ? 26.5 -14.203 -7.523 1 96.5 40 GLU B C 1
ATOM 1507 O O . GLU B 1 40 ? 27.688 -13.875 -7.465 1 96.5 40 GLU B O 1
ATOM 1512 N N . SER B 1 41 ? 25.609 -13.438 -8.047 1 97.38 41 SER B N 1
ATOM 1513 C CA . SER B 1 41 ? 25.984 -12.227 -8.773 1 97.38 41 SER B CA 1
ATOM 1514 C C . SER B 1 41 ? 25.422 -10.977 -8.102 1 97.38 41 SER B C 1
ATOM 1516 O O . SER B 1 41 ? 24.375 -11.031 -7.453 1 97.38 41 SER B O 1
ATOM 1518 N N . TRP B 1 42 ? 26.109 -9.898 -8.344 1 97.44 42 TRP B N 1
ATOM 1519 C CA . TRP B 1 42 ? 25.641 -8.609 -7.836 1 97.44 42 TRP B CA 1
ATOM 1520 C C . TRP B 1 42 ? 24.562 -8.023 -8.742 1 97.44 42 TRP B C 1
ATOM 1522 O O . TRP B 1 42 ? 23.688 -7.301 -8.281 1 97.44 42 TRP B O 1
ATOM 1532 N N . ILE B 1 43 ? 24.719 -8.281 -9.984 1 97.31 43 ILE B N 1
ATOM 1533 C CA . ILE B 1 43 ? 23.766 -7.82 -10.992 1 97.31 43 ILE B CA 1
ATOM 1534 C C . ILE B 1 43 ? 23.141 -9.023 -11.695 1 97.31 43 ILE B C 1
ATOM 1536 O O . ILE B 1 43 ? 23.859 -9.852 -12.273 1 97.31 43 ILE B O 1
ATOM 1540 N N . PRO B 1 44 ? 21.844 -9.109 -11.555 1 96.69 44 PRO B N 1
ATOM 1541 C CA . PRO B 1 44 ? 21.219 -10.281 -12.18 1 96.69 44 PRO B CA 1
ATOM 1542 C C . PRO B 1 44 ? 21.25 -10.227 -13.703 1 96.69 44 PRO B C 1
ATOM 1544 O O . PRO B 1 44 ? 21.5 -9.164 -14.281 1 96.69 44 PRO B O 1
ATOM 1547 N N . GLU B 1 45 ? 20.969 -11.391 -14.266 1 93.56 45 GLU B N 1
ATOM 1548 C CA . GLU B 1 45 ? 20.938 -11.508 -15.719 1 93.56 45 GLU B CA 1
ATOM 1549 C C . GLU B 1 45 ? 19.5 -11.391 -16.25 1 93.56 45 GLU B C 1
ATOM 1551 O O . GLU B 1 45 ? 18.547 -11.375 -15.469 1 93.56 45 GLU B O 1
ATOM 1556 N N . ASN B 1 46 ? 19.375 -11.109 -17.578 1 93.81 46 ASN B N 1
ATOM 1557 C CA . ASN B 1 46 ? 18.109 -11.133 -18.297 1 93.81 46 ASN B CA 1
ATOM 1558 C C . ASN B 1 46 ? 17.188 -10 -17.844 1 93.81 46 ASN B C 1
ATOM 1560 O O . ASN B 1 46 ? 15.969 -10.18 -17.766 1 93.81 46 ASN B O 1
ATOM 1564 N N . MET B 1 47 ? 17.844 -8.898 -17.5 1 96.75 47 MET B N 1
ATOM 1565 C CA . MET B 1 47 ? 17.062 -7.781 -16.984 1 96.75 47 MET B CA 1
ATOM 1566 C C . MET B 1 47 ? 16.391 -7.027 -18.125 1 96.75 47 MET B C 1
ATOM 1568 O O . MET B 1 47 ? 15.43 -6.277 -17.891 1 96.75 47 MET B O 1
ATOM 1572 N N . LEU B 1 48 ? 16.812 -7.203 -19.359 1 95.62 48 LEU B N 1
ATOM 1573 C CA . LEU B 1 48 ? 16.281 -6.465 -20.5 1 95.62 48 LEU B CA 1
ATOM 1574 C C . LEU B 1 48 ? 15.734 -7.418 -21.562 1 95.62 48 LEU B C 1
ATOM 1576 O O . LEU B 1 48 ? 15.953 -7.211 -22.75 1 95.62 48 LEU B O 1
ATOM 1580 N N . SER B 1 49 ? 14.977 -8.43 -21.094 1 94.38 49 SER B N 1
ATOM 1581 C CA . SER B 1 49 ? 14.531 -9.508 -21.984 1 94.38 49 SER B CA 1
ATOM 1582 C C . SER B 1 49 ? 13.172 -9.188 -22.594 1 94.38 49 SER B C 1
ATOM 1584 O O . SER B 1 49 ? 12.672 -9.945 -23.422 1 94.38 49 SER B O 1
ATOM 1586 N N . ARG B 1 50 ? 12.539 -8.141 -22.172 1 93.81 50 ARG B N 1
ATOM 1587 C CA . ARG B 1 50 ? 11.234 -7.789 -22.719 1 93.81 50 ARG B CA 1
ATOM 1588 C C . ARG B 1 50 ? 11.352 -6.676 -23.75 1 93.81 50 ARG B C 1
ATOM 1590 O O . ARG B 1 50 ? 12.242 -5.832 -23.656 1 93.81 50 ARG B O 1
ATOM 1597 N N . SER B 1 51 ? 10.398 -6.762 -24.812 1 94.62 51 SER B N 1
ATOM 1598 C CA . SER B 1 51 ? 10.289 -5.723 -25.828 1 94.62 51 SER B CA 1
ATOM 1599 C C . SER B 1 51 ? 8.883 -5.129 -25.875 1 94.62 51 SER B C 1
ATOM 1601 O O . SER B 1 51 ? 7.895 -5.855 -25.766 1 94.62 51 SER B O 1
ATOM 1603 N N . PRO B 1 52 ? 8.852 -3.746 -26.016 1 96.5 52 PRO B N 1
ATOM 1604 C CA . PRO B 1 52 ? 9.906 -2.732 -26.016 1 96.5 52 PRO B CA 1
ATOM 1605 C C . PRO B 1 52 ? 10.586 -2.594 -24.656 1 96.5 52 PRO B C 1
ATOM 1607 O O . PRO B 1 52 ? 10.133 -3.184 -23.672 1 96.5 52 PRO B O 1
ATOM 1610 N N . LEU B 1 53 ? 11.68 -1.883 -24.531 1 94.5 53 LEU B N 1
ATOM 1611 C CA . LEU B 1 53 ? 12.594 -1.838 -23.391 1 94.5 53 LEU B CA 1
ATOM 1612 C C . LEU B 1 53 ? 11.867 -1.38 -22.141 1 94.5 53 LEU B C 1
ATOM 1614 O O . LEU B 1 53 ? 12.148 -1.867 -21.047 1 94.5 53 LEU B O 1
ATOM 1618 N N . TRP B 1 54 ? 10.961 -0.496 -22.234 1 93.81 54 TRP B N 1
ATOM 1619 C CA . TRP B 1 54 ? 10.328 0.086 -21.047 1 93.81 54 TRP B CA 1
ATOM 1620 C C . TRP B 1 54 ? 9.461 -0.947 -20.328 1 93.81 54 TRP B C 1
ATOM 1622 O O . TRP B 1 54 ? 9.188 -0.812 -19.141 1 93.81 54 TRP B O 1
ATOM 1632 N N . LYS B 1 55 ? 9.07 -2.031 -20.938 1 95 55 LYS B N 1
ATOM 1633 C CA . LYS B 1 55 ? 8.242 -3.088 -20.359 1 95 55 LYS B CA 1
ATOM 1634 C C . LYS B 1 55 ? 8.992 -3.824 -19.25 1 95 55 LYS B C 1
ATOM 1636 O O . LYS B 1 55 ? 8.375 -4.422 -18.359 1 95 55 LYS B O 1
ATOM 1641 N N . ASN B 1 56 ? 10.289 -3.758 -19.359 1 96.75 56 ASN B N 1
ATOM 1642 C CA . ASN B 1 56 ? 11.086 -4.488 -18.375 1 96.75 56 ASN B CA 1
ATOM 1643 C C . ASN B 1 56 ? 10.945 -3.895 -16.969 1 96.75 56 ASN B C 1
ATOM 1645 O O . ASN B 1 56 ? 11.047 -4.613 -15.977 1 96.75 56 ASN B O 1
ATOM 1649 N N . PHE B 1 57 ? 10.594 -2.66 -16.891 1 94.5 57 PHE B N 1
ATOM 1650 C CA . PHE B 1 57 ? 10.477 -1.987 -15.609 1 94.5 57 PHE B CA 1
ATOM 1651 C C . PHE B 1 57 ? 9.211 -2.432 -14.883 1 94.5 57 PHE B C 1
ATOM 1653 O O . PHE B 1 57 ? 9.141 -2.377 -13.656 1 94.5 57 PHE B O 1
ATOM 1660 N N . PHE B 1 58 ? 8.25 -2.967 -15.656 1 93.38 58 PHE B N 1
ATOM 1661 C CA . PHE B 1 58 ? 6.941 -3.207 -15.055 1 93.38 58 PHE B CA 1
ATOM 1662 C C . PHE B 1 58 ? 6.5 -4.648 -15.273 1 93.38 58 PHE B C 1
ATOM 1664 O O . PHE B 1 58 ? 5.586 -5.133 -14.602 1 93.38 58 PHE B O 1
ATOM 1671 N N . GLU B 1 59 ? 7.234 -5.359 -16.188 1 95.69 59 GLU B N 1
ATOM 1672 C CA . GLU B 1 59 ? 6.73 -6.68 -16.547 1 95.69 59 GLU B CA 1
ATOM 1673 C C . GLU B 1 59 ? 7.824 -7.738 -16.422 1 95.69 59 GLU B C 1
ATOM 1675 O O . GLU B 1 59 ? 7.551 -8.938 -16.547 1 95.69 59 GLU B O 1
ATOM 1680 N N . ASN B 1 60 ? 9.031 -7.305 -16.266 1 97.62 60 ASN B N 1
ATOM 1681 C CA . ASN B 1 60 ? 10.141 -8.219 -16.016 1 97.62 60 ASN B CA 1
ATOM 1682 C C . ASN B 1 60 ? 10.383 -8.43 -14.531 1 97.62 60 ASN B C 1
ATOM 1684 O O . ASN B 1 60 ? 10.719 -7.488 -13.812 1 97.62 60 ASN B O 1
ATOM 1688 N N . ASP B 1 61 ? 10.172 -9.648 -14.094 1 97.44 61 ASP B N 1
ATOM 1689 C CA . ASP B 1 61 ? 10.211 -9.953 -12.664 1 97.44 61 ASP B CA 1
ATOM 1690 C C . ASP B 1 61 ? 11.609 -9.727 -12.086 1 97.44 61 ASP B C 1
ATOM 1692 O O . ASP B 1 61 ? 11.75 -9.188 -10.992 1 97.44 61 ASP B O 1
ATOM 1696 N N . VAL B 1 62 ? 12.656 -10.078 -12.844 1 98.12 62 VAL B N 1
ATOM 1697 C CA . VAL B 1 62 ? 14.023 -9.867 -12.398 1 98.12 62 VAL B CA 1
ATOM 1698 C C . VAL B 1 62 ? 14.297 -8.367 -12.25 1 98.12 62 VAL B C 1
ATOM 1700 O O . VAL B 1 62 ? 14.789 -7.918 -11.219 1 98.12 62 VAL B O 1
ATOM 1703 N N . THR B 1 63 ? 13.953 -7.641 -13.266 1 98.44 63 THR B N 1
ATOM 1704 C CA . THR B 1 63 ? 14.203 -6.203 -13.289 1 98.44 63 THR B CA 1
ATOM 1705 C C . THR B 1 63 ? 13.414 -5.5 -12.188 1 98.44 63 THR B C 1
ATOM 1707 O O . THR B 1 63 ? 13.945 -4.629 -11.492 1 98.44 63 THR B O 1
ATOM 1710 N N . THR B 1 64 ? 12.195 -5.887 -12.07 1 98.06 64 THR B N 1
ATOM 1711 C CA . THR B 1 64 ? 11.359 -5.254 -11.055 1 98.06 64 THR B CA 1
ATOM 1712 C C . THR B 1 64 ? 11.914 -5.508 -9.656 1 98.06 64 THR B C 1
ATOM 1714 O O . THR B 1 64 ? 11.945 -4.602 -8.82 1 98.06 64 THR B O 1
ATOM 1717 N N . GLN B 1 65 ? 12.344 -6.727 -9.375 1 98.56 65 GLN B N 1
ATOM 1718 C CA . GLN B 1 65 ? 12.953 -7.027 -8.086 1 98.56 65 GLN B CA 1
ATOM 1719 C C . GLN B 1 65 ? 14.219 -6.203 -7.875 1 98.56 65 GLN B C 1
ATOM 1721 O O . GLN B 1 65 ? 14.414 -5.625 -6.805 1 98.56 65 GLN B O 1
ATOM 1726 N N . PHE B 1 66 ? 15.086 -6.164 -8.906 1 98.75 66 PHE B N 1
ATOM 1727 C CA . PHE B 1 66 ? 16.344 -5.43 -8.836 1 98.75 66 PHE B CA 1
ATOM 1728 C C . PHE B 1 66 ? 16.094 -3.955 -8.531 1 98.75 66 PHE B C 1
ATOM 1730 O O . PHE B 1 66 ? 16.719 -3.387 -7.633 1 98.75 66 PHE B O 1
ATOM 1737 N N . ILE B 1 67 ? 15.203 -3.377 -9.266 1 98.5 67 ILE B N 1
ATOM 1738 C CA . ILE B 1 67 ? 14.898 -1.958 -9.109 1 98.5 67 ILE B CA 1
ATOM 1739 C C . ILE B 1 67 ? 14.336 -1.701 -7.715 1 98.5 67 ILE B C 1
ATOM 1741 O O . ILE B 1 67 ? 14.75 -0.765 -7.031 1 98.5 67 ILE B O 1
ATOM 1745 N N . HIS B 1 68 ? 13.406 -2.537 -7.254 1 98.75 68 HIS B N 1
ATOM 1746 C CA . HIS B 1 68 ? 12.773 -2.357 -5.949 1 98.75 68 HIS B CA 1
ATOM 1747 C C . HIS B 1 68 ? 13.805 -2.443 -4.824 1 98.75 68 HIS B C 1
ATOM 1749 O O . HIS B 1 68 ? 13.812 -1.605 -3.922 1 98.75 68 HIS B O 1
ATOM 1755 N N . ARG B 1 69 ? 14.719 -3.436 -4.867 1 98.56 69 ARG B N 1
ATOM 1756 C CA . ARG B 1 69 ? 15.758 -3.57 -3.854 1 98.56 69 ARG B CA 1
ATOM 1757 C C . ARG B 1 69 ? 16.625 -2.314 -3.785 1 98.56 69 ARG B C 1
ATOM 1759 O O . ARG B 1 69 ? 16.875 -1.786 -2.699 1 98.56 69 ARG B O 1
ATOM 1766 N N . ASN B 1 70 ? 17.031 -1.854 -4.871 1 98.62 70 ASN B N 1
ATOM 1767 C CA . ASN B 1 70 ? 17.922 -0.701 -4.891 1 98.62 70 ASN B CA 1
ATOM 1768 C C . ASN B 1 70 ? 17.188 0.581 -4.496 1 98.62 70 ASN B C 1
ATOM 1770 O O . ASN B 1 70 ? 17.766 1.453 -3.846 1 98.62 70 ASN B O 1
ATOM 1774 N N . LEU B 1 71 ? 15.992 0.728 -4.969 1 98.69 71 LEU B N 1
ATOM 1775 C CA . LEU B 1 71 ? 15.172 1.833 -4.48 1 98.69 71 LEU B CA 1
ATOM 1776 C C . LEU B 1 71 ? 15.016 1.763 -2.967 1 98.69 71 LEU B C 1
ATOM 1778 O O . LEU B 1 71 ? 15 2.795 -2.291 1 98.69 71 LEU B O 1
ATOM 1782 N N . GLY B 1 72 ? 14.867 0.547 -2.432 1 98.69 72 GLY B N 1
ATOM 1783 C CA . GLY B 1 72 ? 14.797 0.376 -0.99 1 98.69 72 GLY B CA 1
ATOM 1784 C C . GLY B 1 72 ? 16.016 0.899 -0.266 1 98.69 72 GLY B C 1
ATOM 1785 O O . GLY B 1 72 ? 15.898 1.607 0.735 1 98.69 72 GLY B O 1
ATOM 1786 N N . TYR B 1 73 ? 17.172 0.598 -0.799 1 98.69 73 TYR B N 1
ATOM 1787 C CA . TYR B 1 73 ? 18.422 1.08 -0.215 1 98.69 73 TYR B CA 1
ATOM 1788 C C . TYR B 1 73 ? 18.5 2.602 -0.286 1 98.69 73 TYR B C 1
ATOM 1790 O O . TYR B 1 73 ? 18.891 3.254 0.687 1 98.69 73 TYR B O 1
ATOM 1798 N N . LEU B 1 74 ? 18.172 3.096 -1.431 1 98.75 74 LEU B N 1
ATOM 1799 C CA . LEU B 1 74 ? 18.203 4.543 -1.606 1 98.75 74 LEU B CA 1
ATOM 1800 C C . LEU B 1 74 ? 17.234 5.23 -0.644 1 98.75 74 LEU B C 1
ATOM 1802 O O . LEU B 1 74 ? 17.562 6.266 -0.062 1 98.75 74 LEU B O 1
ATOM 1806 N N . THR B 1 75 ? 16.078 4.652 -0.508 1 98.81 75 THR B N 1
ATOM 1807 C CA . THR B 1 75 ? 15.086 5.18 0.419 1 98.81 75 THR B CA 1
ATOM 1808 C C . THR B 1 75 ? 15.625 5.184 1.847 1 98.81 75 THR B C 1
ATOM 1810 O O . THR B 1 75 ? 15.523 6.191 2.551 1 98.81 75 THR B O 1
ATOM 1813 N N . LEU B 1 76 ? 16.234 4.078 2.23 1 98.81 76 LEU B N 1
ATOM 1814 C CA . LEU B 1 76 ? 16.766 3.994 3.586 1 98.81 76 LEU B CA 1
ATOM 1815 C C . LEU B 1 76 ? 17.875 5.023 3.801 1 98.81 76 LEU B C 1
ATOM 1817 O O . LEU B 1 76 ? 17.953 5.645 4.863 1 98.81 76 LEU B O 1
ATOM 1821 N N . LEU B 1 77 ? 18.719 5.203 2.824 1 98.81 77 LEU B N 1
ATOM 1822 C CA . LEU B 1 77 ? 19.781 6.195 2.895 1 98.81 77 LEU B CA 1
ATOM 1823 C C . LEU B 1 77 ? 19.203 7.598 3.092 1 98.81 77 LEU B C 1
ATOM 1825 O O . LEU B 1 77 ? 19.703 8.367 3.92 1 98.81 77 LEU B O 1
ATOM 1829 N N . THR B 1 78 ? 18.203 7.887 2.352 1 98.75 78 THR B N 1
ATOM 1830 C CA . THR B 1 78 ? 17.594 9.211 2.428 1 98.75 78 THR B CA 1
ATOM 1831 C C . THR B 1 78 ? 16.906 9.406 3.775 1 98.75 78 THR B C 1
ATOM 1833 O O . THR B 1 78 ? 16.984 10.484 4.371 1 98.75 78 THR B O 1
ATOM 1836 N N . VAL B 1 79 ? 16.234 8.406 4.277 1 98.81 79 VAL B N 1
ATOM 1837 C CA . VAL B 1 79 ? 15.594 8.453 5.586 1 98.81 79 VAL B CA 1
ATOM 1838 C C . VAL B 1 79 ? 16.656 8.664 6.668 1 98.81 79 VAL B C 1
ATOM 1840 O O . VAL B 1 79 ? 16.453 9.469 7.586 1 98.81 79 VAL B O 1
ATOM 1843 N N . THR B 1 80 ? 17.766 7.996 6.57 1 98.81 80 THR B N 1
ATOM 1844 C CA . THR B 1 80 ? 18.844 8.117 7.535 1 98.81 80 THR B CA 1
ATOM 1845 C C . THR B 1 80 ? 19.453 9.523 7.504 1 98.81 80 THR B C 1
ATOM 1847 O O . THR B 1 80 ? 19.688 10.125 8.555 1 98.81 80 THR B O 1
ATOM 1850 N N . ALA B 1 81 ? 19.672 10.016 6.309 1 98.69 81 ALA B N 1
ATOM 1851 C CA . ALA B 1 81 ? 20.188 11.375 6.172 1 98.69 81 ALA B CA 1
ATOM 1852 C C . ALA B 1 81 ? 19.219 12.383 6.797 1 98.69 81 ALA B C 1
ATOM 1854 O O . ALA B 1 81 ? 19.656 13.305 7.492 1 98.69 81 ALA B O 1
ATOM 1855 N N . THR B 1 82 ? 17.969 12.195 6.508 1 98.38 82 THR B N 1
ATOM 1856 C CA . THR B 1 82 ? 16.938 13.062 7.09 1 98.38 82 THR B CA 1
ATOM 1857 C C . THR B 1 82 ? 17 13.016 8.617 1 98.38 82 THR B C 1
ATOM 1859 O O . THR B 1 82 ? 16.938 14.055 9.273 1 98.38 82 THR B O 1
ATOM 1862 N N . TRP B 1 83 ? 17.141 11.805 9.141 1 98.44 83 TRP B N 1
ATOM 1863 C CA . TRP B 1 83 ? 17.203 11.625 10.586 1 98.44 83 TRP B CA 1
ATOM 1864 C C . TRP B 1 83 ? 18.422 12.312 11.164 1 98.44 83 TRP B C 1
ATOM 1866 O O . TRP B 1 83 ? 18.328 13.031 12.164 1 98.44 83 TRP B O 1
ATOM 1876 N N . LEU B 1 84 ? 19.609 12.188 10.586 1 98.19 84 LEU B N 1
ATOM 1877 C CA . LEU B 1 84 ? 20.859 12.766 11.07 1 98.19 84 LEU B CA 1
ATOM 1878 C C . LEU B 1 84 ? 20.781 14.289 11.086 1 98.19 84 LEU B C 1
ATOM 1880 O O . LEU B 1 84 ? 21.156 14.922 12.07 1 98.19 84 LEU B O 1
ATOM 1884 N N . VAL B 1 85 ? 20.297 14.867 9.984 1 97.38 85 VAL B N 1
ATOM 1885 C CA . VAL B 1 85 ? 20.188 16.312 9.883 1 97.38 85 VAL B CA 1
ATOM 1886 C C . VAL B 1 85 ? 19.141 16.828 10.875 1 97.38 85 VAL B C 1
ATOM 1888 O O . VAL B 1 85 ? 19.344 17.828 11.547 1 97.38 85 VAL B O 1
ATOM 1891 N N . GLY B 1 86 ? 18.047 16.109 10.977 1 96.81 86 GLY B N 1
ATOM 1892 C CA . GLY B 1 86 ? 17 16.5 11.891 1 96.81 86 GLY B CA 1
ATOM 1893 C C . GLY B 1 86 ? 17.422 16.484 13.344 1 96.81 86 GLY B C 1
ATOM 1894 O O . GLY B 1 86 ? 16.984 17.312 14.141 1 96.81 86 GLY B O 1
ATOM 1895 N N . CYS B 1 87 ? 18.281 15.531 13.703 1 96.19 87 CYS B N 1
ATOM 1896 C CA . CYS B 1 87 ? 18.734 15.398 15.078 1 96.19 87 CYS B CA 1
ATOM 1897 C C . CYS B 1 87 ? 19.594 16.594 15.484 1 96.19 87 CYS B C 1
ATOM 1899 O O . CYS B 1 87 ? 19.781 16.859 16.672 1 96.19 87 CYS B O 1
ATOM 1901 N N . ARG B 1 88 ? 20.094 17.312 14.539 1 95.06 88 ARG B N 1
ATOM 1902 C CA . ARG B 1 88 ? 20.969 18.438 14.828 1 95.06 88 ARG B CA 1
ATOM 1903 C C . ARG B 1 88 ? 20.203 19.75 14.859 1 95.06 88 ARG B C 1
ATOM 1905 O O . ARG B 1 88 ? 20.781 20.812 15.055 1 95.06 88 ARG B O 1
ATOM 1912 N N . MET B 1 89 ? 18.938 19.562 14.656 1 91.62 89 MET B N 1
ATOM 1913 C CA . MET B 1 89 ? 18.109 20.766 14.609 1 91.62 89 MET B CA 1
AT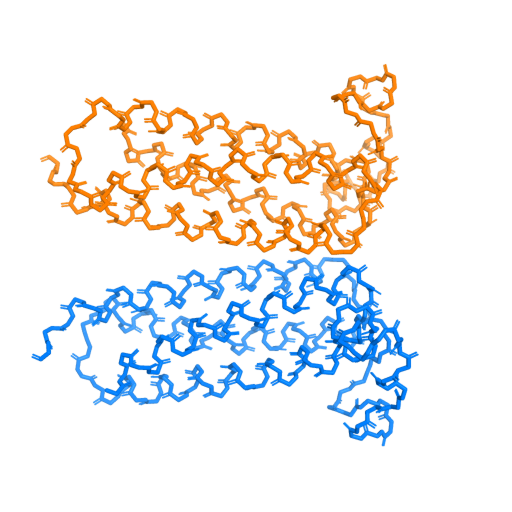OM 1914 C C . MET B 1 89 ? 17.25 20.875 15.867 1 91.62 89 MET B C 1
ATOM 1916 O O . MET B 1 89 ? 17.078 19.891 16.594 1 91.62 89 MET B O 1
ATOM 1920 N N . GLY B 1 90 ? 16.844 22.078 16.312 1 89.38 90 GLY B N 1
ATOM 1921 C CA . GLY B 1 90 ? 15.938 22.312 17.438 1 89.38 90 GLY B CA 1
ATOM 1922 C C . GLY B 1 90 ? 14.477 22.156 17.062 1 89.38 90 GLY B C 1
ATOM 1923 O O . GLY B 1 90 ? 13.703 23.109 17.109 1 89.38 90 GLY B O 1
ATOM 1924 N N . LEU B 1 91 ? 14.102 20.844 16.875 1 93.56 91 LEU B N 1
ATOM 1925 C CA . LEU B 1 91 ? 12.734 20.562 16.453 1 93.56 91 LEU B CA 1
ATOM 1926 C C . LEU B 1 91 ? 11.781 20.531 17.641 1 93.56 91 LEU B C 1
ATOM 1928 O O . LEU B 1 91 ? 12.195 20.234 18.766 1 93.56 91 LEU B O 1
ATOM 1932 N N . HIS B 1 92 ? 10.57 20.969 17.391 1 94.19 92 HIS B N 1
ATOM 1933 C CA . HIS B 1 92 ? 9.57 20.828 18.438 1 94.19 92 HIS B CA 1
ATOM 1934 C C . HIS B 1 92 ? 9.211 19.375 18.688 1 94.19 92 HIS B C 1
ATOM 1936 O O . HIS B 1 92 ? 9.578 18.5 17.891 1 94.19 92 HIS B O 1
ATOM 1942 N N . ARG B 1 93 ? 8.547 19 19.688 1 95.5 93 ARG B N 1
ATOM 1943 C CA . ARG B 1 93 ? 8.344 17.656 20.219 1 95.5 93 ARG B CA 1
ATOM 1944 C C . ARG B 1 93 ? 7.703 16.75 19.188 1 95.5 93 ARG B C 1
ATOM 1946 O O . ARG B 1 93 ? 8.172 15.625 18.953 1 95.5 93 ARG B O 1
ATOM 1953 N N . ARG B 1 94 ? 6.66 17.109 18.516 1 94.88 94 ARG B N 1
ATOM 1954 C CA . ARG B 1 94 ? 5.938 16.297 17.531 1 94.88 94 ARG B CA 1
ATOM 1955 C C . ARG B 1 94 ? 6.824 15.953 16.344 1 94.88 94 ARG B C 1
ATOM 1957 O O . ARG B 1 94 ? 6.801 14.828 15.852 1 94.88 94 ARG B O 1
ATOM 1964 N N . ALA B 1 95 ? 7.574 16.938 15.914 1 95.94 95 ALA B N 1
ATOM 1965 C CA . ALA B 1 95 ? 8.484 16.703 14.797 1 95.94 95 ALA B CA 1
ATOM 1966 C C . ALA B 1 95 ? 9.57 15.695 15.18 1 95.94 95 ALA B C 1
ATOM 1968 O O . ALA B 1 95 ? 9.969 14.867 14.367 1 95.94 95 ALA B O 1
ATOM 1969 N N . LYS B 1 96 ? 10.008 15.789 16.406 1 97.25 96 LYS B N 1
ATOM 1970 C CA . LYS B 1 96 ? 11.023 14.852 16.891 1 97.25 96 LYS B CA 1
ATOM 1971 C C . LYS B 1 96 ? 10.484 13.422 16.922 1 97.25 96 LYS B C 1
ATOM 1973 O O . LYS B 1 96 ? 11.164 12.484 16.516 1 97.25 96 LYS B O 1
ATOM 1978 N N . ILE B 1 97 ? 9.297 13.289 17.391 1 98.06 97 ILE B N 1
ATOM 1979 C CA . ILE B 1 97 ? 8.672 11.969 17.438 1 98.06 97 ILE B CA 1
ATOM 1980 C C . ILE B 1 97 ? 8.531 11.406 16.016 1 98.06 97 ILE B C 1
ATOM 1982 O O . ILE B 1 97 ? 8.875 10.25 15.773 1 98.06 97 ILE B O 1
ATOM 1986 N N . ALA B 1 98 ? 8.016 12.234 15.117 1 97.38 98 ALA B N 1
ATOM 1987 C CA . ALA B 1 98 ? 7.859 11.812 13.734 1 97.38 98 ALA B CA 1
ATOM 1988 C C . ALA B 1 98 ? 9.203 11.406 13.125 1 97.38 98 ALA B C 1
ATOM 1990 O O . ALA B 1 98 ? 9.281 10.414 12.398 1 97.38 98 ALA B O 1
ATOM 1991 N N . LEU B 1 99 ? 10.188 12.156 13.438 1 98.19 99 LEU B N 1
ATOM 1992 C CA . LEU B 1 99 ? 11.531 11.906 12.93 1 98.19 99 LEU B CA 1
ATOM 1993 C C . LEU B 1 99 ? 12.039 10.539 13.383 1 98.19 99 LEU B C 1
ATOM 1995 O O . LEU B 1 99 ? 12.477 9.727 12.562 1 98.19 99 LEU B O 1
ATOM 1999 N N . HIS B 1 100 ? 11.961 10.234 14.633 1 98.69 100 HIS B N 1
ATOM 2000 C CA . HIS B 1 100 ? 12.438 8.969 15.18 1 98.69 100 HIS B CA 1
ATOM 2001 C C . HIS B 1 100 ? 11.578 7.801 14.695 1 98.69 100 HIS B C 1
ATOM 2003 O O . HIS B 1 100 ? 12.094 6.719 14.414 1 98.69 100 HIS B O 1
ATOM 2009 N N . ALA B 1 101 ? 10.32 8.047 14.641 1 98.81 101 ALA B N 1
ATOM 2010 C CA . ALA B 1 101 ? 9.414 7.004 14.172 1 98.81 101 ALA B CA 1
ATOM 2011 C C . ALA B 1 101 ? 9.703 6.648 12.711 1 98.81 101 ALA B C 1
ATOM 2013 O O . ALA B 1 101 ? 9.68 5.473 12.336 1 98.81 101 ALA B O 1
ATOM 2014 N N . THR B 1 102 ? 9.938 7.629 11.922 1 98.81 102 THR B N 1
ATOM 2015 C CA . THR B 1 102 ? 10.258 7.398 10.523 1 98.81 102 THR B CA 1
ATOM 2016 C C . THR B 1 102 ? 11.539 6.582 10.383 1 98.81 102 THR B C 1
ATOM 2018 O O . THR B 1 102 ? 11.586 5.629 9.602 1 98.81 102 THR B O 1
ATOM 2021 N N . MET B 1 103 ? 12.531 6.922 11.148 1 98.81 103 MET B N 1
ATOM 2022 C CA . MET B 1 103 ? 13.797 6.188 11.133 1 98.81 103 MET B CA 1
ATOM 2023 C C . MET B 1 103 ? 13.586 4.738 11.555 1 98.81 103 MET B C 1
ATOM 2025 O O . MET B 1 103 ? 14.039 3.818 10.867 1 98.81 103 MET B O 1
ATOM 2029 N N . ALA B 1 104 ? 12.93 4.586 12.625 1 98.88 104 ALA B N 1
ATOM 2030 C CA . ALA B 1 104 ? 12.68 3.24 13.141 1 98.88 104 ALA B CA 1
ATOM 2031 C C . ALA B 1 104 ? 11.898 2.4 12.133 1 98.88 104 ALA B C 1
ATOM 2033 O O . ALA B 1 104 ? 12.258 1.248 11.875 1 98.88 104 ALA B O 1
ATOM 2034 N N . MET B 1 105 ? 10.906 2.965 11.531 1 98.81 105 MET B N 1
ATOM 2035 C CA . MET B 1 105 ? 10.078 2.236 10.57 1 98.81 105 MET B CA 1
ATOM 2036 C C . MET B 1 105 ? 10.859 1.951 9.289 1 98.81 105 MET B C 1
ATOM 2038 O O . MET B 1 105 ? 10.672 0.905 8.664 1 98.81 105 MET B O 1
ATOM 2042 N N . GLY B 1 106 ? 11.664 2.92 8.891 1 98.81 106 GLY B N 1
ATOM 2043 C CA . GLY B 1 106 ? 12.5 2.684 7.723 1 98.81 106 GLY B CA 1
ATOM 2044 C C . GLY B 1 106 ? 13.367 1.446 7.852 1 98.81 106 GLY B C 1
ATOM 2045 O O . GLY B 1 106 ? 13.391 0.603 6.953 1 98.81 106 GLY B O 1
ATOM 2046 N N . TYR B 1 107 ? 14.07 1.298 8.938 1 98.88 107 TYR B N 1
ATOM 2047 C CA . TYR B 1 107 ? 14.953 0.158 9.148 1 98.88 107 TYR B CA 1
ATOM 2048 C C . TYR B 1 107 ? 14.156 -1.127 9.328 1 98.88 107 TYR B C 1
ATOM 2050 O O . TYR B 1 107 ? 14.547 -2.182 8.82 1 98.88 107 TYR B O 1
ATOM 2058 N N . SER B 1 108 ? 13.039 -1.043 10.039 1 98.81 108 SER B N 1
ATOM 2059 C CA . SER B 1 108 ? 12.164 -2.201 10.18 1 98.81 108 SER B CA 1
ATOM 2060 C C . SER B 1 108 ? 11.648 -2.674 8.828 1 98.81 108 SER B C 1
ATOM 2062 O O . SER B 1 108 ? 11.578 -3.877 8.57 1 98.81 108 SER B O 1
ATOM 2064 N N . GLN B 1 109 ? 11.336 -1.708 7.969 1 98.81 109 GLN B N 1
ATOM 2065 C CA . GLN B 1 109 ? 10.789 -2.021 6.652 1 98.81 109 GLN B CA 1
ATOM 2066 C C . GLN B 1 109 ? 11.82 -2.746 5.789 1 98.81 109 GLN B C 1
ATOM 2068 O O . GLN B 1 109 ? 11.484 -3.699 5.086 1 98.81 109 GLN B O 1
ATOM 2073 N N . VAL B 1 110 ? 13.047 -2.309 5.816 1 98.75 110 VAL B N 1
ATOM 2074 C CA . VAL B 1 110 ? 14.102 -2.979 5.066 1 98.75 110 VAL B CA 1
ATOM 2075 C C . VAL B 1 110 ? 14.32 -4.383 5.625 1 98.75 110 VAL B C 1
ATOM 2077 O O . VAL B 1 110 ? 14.445 -5.348 4.867 1 98.75 110 VAL B O 1
ATOM 2080 N N . ALA B 1 111 ? 14.328 -4.508 6.91 1 98.75 111 ALA B N 1
ATOM 2081 C CA . ALA B 1 111 ? 14.461 -5.82 7.535 1 98.75 111 ALA B CA 1
ATOM 2082 C C . ALA B 1 111 ? 13.312 -6.738 7.129 1 98.75 111 ALA B C 1
ATOM 2084 O O . ALA B 1 111 ? 13.531 -7.895 6.762 1 98.75 111 ALA B O 1
ATOM 2085 N N . LEU B 1 112 ? 12.102 -6.23 7.207 1 98.69 112 LEU B N 1
ATOM 2086 C CA . LEU B 1 112 ? 10.938 -7 6.797 1 98.69 112 LEU B CA 1
ATOM 2087 C C . LEU B 1 112 ? 11.062 -7.449 5.344 1 98.69 112 LEU B C 1
ATOM 2089 O O . LEU B 1 112 ? 10.758 -8.594 5.016 1 98.69 112 LEU B O 1
ATOM 2093 N N . GLY B 1 113 ? 11.484 -6.539 4.492 1 98.5 113 GLY B N 1
ATOM 2094 C CA . GLY B 1 113 ? 11.68 -6.879 3.092 1 98.5 113 GLY B CA 1
ATOM 2095 C C . GLY B 1 113 ? 12.695 -7.98 2.885 1 98.5 113 GLY B C 1
ATOM 2096 O O . GLY B 1 113 ? 12.453 -8.922 2.129 1 98.5 113 GLY B O 1
ATOM 2097 N N . ILE B 1 114 ? 13.852 -7.836 3.566 1 98.62 114 ILE B N 1
ATOM 2098 C CA . ILE B 1 114 ? 14.914 -8.828 3.459 1 98.62 114 ILE B CA 1
ATOM 2099 C C . ILE B 1 114 ? 14.414 -10.188 3.947 1 98.62 114 ILE B C 1
ATOM 2101 O O . ILE B 1 114 ? 14.625 -11.211 3.291 1 98.62 114 ILE B O 1
ATOM 2105 N N . TYR B 1 115 ? 13.711 -10.203 5.031 1 98.62 115 TYR B N 1
ATOM 2106 C CA . TYR B 1 115 ? 13.211 -11.461 5.566 1 98.62 115 TYR B CA 1
ATOM 2107 C C . TYR B 1 115 ? 12.117 -12.039 4.672 1 98.62 115 TYR B C 1
ATOM 2109 O O . TYR B 1 115 ? 12.047 -13.258 4.484 1 98.62 115 TYR B O 1
ATOM 2117 N N . THR B 1 116 ? 11.219 -11.164 4.16 1 98.31 116 THR B N 1
ATOM 2118 C CA . THR B 1 116 ? 10.219 -11.641 3.215 1 98.31 116 THR B CA 1
ATOM 2119 C C . THR B 1 116 ? 10.883 -12.367 2.045 1 98.31 116 THR B C 1
ATOM 2121 O O . THR B 1 116 ? 10.445 -13.445 1.649 1 98.31 116 THR B O 1
ATOM 2124 N N . LEU B 1 117 ? 11.961 -11.781 1.624 1 98.06 117 LEU B N 1
ATOM 2125 C CA . LEU B 1 117 ? 12.719 -12.336 0.506 1 98.06 117 LEU B CA 1
ATOM 2126 C C . LEU B 1 117 ? 13.375 -13.656 0.893 1 98.06 117 LEU B C 1
ATOM 2128 O O . LEU B 1 117 ? 13.219 -14.656 0.193 1 98.06 117 LEU B O 1
ATOM 2132 N N . LEU B 1 118 ? 14.031 -13.719 1.964 1 98.38 118 LEU B N 1
ATOM 2133 C CA . LEU B 1 118 ? 14.828 -14.867 2.373 1 98.38 118 LEU B CA 1
ATOM 2134 C C . LEU B 1 118 ? 13.938 -16.047 2.729 1 98.38 118 LEU B C 1
ATOM 2136 O O . LEU B 1 118 ? 14.344 -17.203 2.578 1 98.38 118 LEU B O 1
ATOM 2140 N N . TYR B 1 119 ? 12.742 -15.781 3.143 1 98.38 119 TYR B N 1
ATOM 2141 C CA . TYR B 1 119 ? 11.844 -16.859 3.572 1 98.38 119 TYR B CA 1
ATOM 2142 C C . TYR B 1 119 ? 10.828 -17.188 2.488 1 98.38 119 TYR B C 1
ATOM 2144 O O . TYR B 1 119 ? 9.758 -17.719 2.777 1 98.38 119 TYR B O 1
ATOM 2152 N N . TYR B 1 120 ? 11.109 -16.812 1.315 1 98.06 120 TYR B N 1
ATOM 2153 C CA . TYR B 1 120 ? 10.367 -17.219 0.131 1 98.06 120 TYR B CA 1
ATOM 2154 C C . TYR B 1 120 ? 8.945 -16.672 0.161 1 98.06 120 TYR B C 1
ATOM 2156 O O . TYR B 1 120 ? 7.996 -17.359 -0.206 1 98.06 120 TYR B O 1
ATOM 2164 N N . VAL B 1 121 ? 8.688 -15.508 0.719 1 97.25 121 VAL B N 1
ATOM 2165 C CA . VAL B 1 121 ? 7.535 -14.625 0.602 1 97.25 121 VAL B CA 1
ATOM 2166 C C . VAL B 1 121 ? 6.305 -15.297 1.201 1 97.25 121 VAL B C 1
ATOM 2168 O O . VAL B 1 121 ? 5.254 -15.375 0.56 1 97.25 121 VAL B O 1
ATOM 2171 N N . PRO B 1 122 ? 6.449 -15.789 2.418 1 97.12 122 PRO B N 1
ATOM 2172 C CA . PRO B 1 122 ? 5.176 -16.203 3.01 1 97.12 122 PRO B CA 1
ATOM 2173 C C . PRO B 1 122 ? 4.16 -15.07 3.094 1 97.12 122 PRO B C 1
ATOM 2175 O O . PRO B 1 122 ? 4.535 -13.922 3.348 1 97.12 122 PRO B O 1
ATOM 2178 N N . VAL B 1 123 ? 2.908 -15.375 2.879 1 95 123 VAL B N 1
ATOM 2179 C CA . VAL B 1 123 ? 1.842 -14.391 2.705 1 95 123 VAL B CA 1
ATOM 2180 C C . VAL B 1 123 ? 1.814 -13.438 3.898 1 95 123 VAL B C 1
ATOM 2182 O O . VAL B 1 123 ? 1.734 -12.219 3.727 1 95 123 VAL B O 1
ATOM 2185 N N . TRP B 1 124 ? 1.887 -13.992 5.039 1 95.19 124 TRP B N 1
ATOM 2186 C CA . TRP B 1 124 ? 1.784 -13.148 6.223 1 95.19 124 TRP B CA 1
ATOM 2187 C C . TRP B 1 124 ? 2.943 -12.164 6.293 1 95.19 124 TRP B C 1
ATOM 2189 O O . TRP B 1 124 ? 2.758 -11 6.672 1 95.19 124 TRP B O 1
ATOM 2199 N N . LEU B 1 125 ? 4.125 -12.57 5.984 1 97.06 125 LEU B N 1
ATOM 2200 C CA . LEU B 1 125 ? 5.293 -11.695 6.02 1 97.06 125 LEU B CA 1
ATOM 2201 C C . LEU B 1 125 ? 5.227 -10.656 4.906 1 97.06 125 LEU B C 1
ATOM 2203 O O . LEU B 1 125 ? 5.535 -9.484 5.129 1 97.06 125 LEU B O 1
ATOM 2207 N N . ALA B 1 126 ? 4.809 -11.047 3.734 1 97.25 126 ALA B N 1
ATOM 2208 C CA . ALA B 1 126 ? 4.625 -10.117 2.619 1 97.25 126 ALA B CA 1
ATOM 2209 C C . ALA B 1 126 ? 3.561 -9.078 2.939 1 97.25 126 ALA B C 1
ATOM 2211 O O . ALA B 1 126 ? 3.73 -7.891 2.635 1 97.25 126 ALA B O 1
ATOM 2212 N N . SER B 1 127 ? 2.498 -9.5 3.541 1 95.69 127 SER B N 1
ATOM 2213 C CA . SER B 1 127 ? 1.432 -8.586 3.934 1 95.69 127 SER B CA 1
ATOM 2214 C C . SER B 1 127 ? 1.915 -7.598 4.988 1 95.69 127 SER B C 1
ATOM 2216 O O . SER B 1 127 ? 1.6 -6.406 4.918 1 95.69 127 SER B O 1
ATOM 2218 N N . LEU B 1 128 ? 2.66 -8.125 5.953 1 96.81 128 LEU B N 1
ATOM 2219 C CA . LEU B 1 128 ? 3.23 -7.246 6.969 1 96.81 128 LEU B CA 1
ATOM 2220 C C . LEU B 1 128 ? 4.148 -6.203 6.332 1 96.81 128 LEU B C 1
ATOM 2222 O O . LEU B 1 128 ? 4.105 -5.027 6.699 1 96.81 128 LEU B O 1
ATOM 2226 N N . HIS B 1 129 ? 4.961 -6.672 5.445 1 98.31 129 HIS B N 1
ATOM 2227 C CA . HIS B 1 129 ? 5.848 -5.77 4.727 1 98.31 129 HIS B CA 1
ATOM 2228 C C . HIS B 1 129 ? 5.055 -4.73 3.938 1 98.31 129 HIS B C 1
ATOM 2230 O O . HIS B 1 129 ? 5.379 -3.541 3.975 1 98.31 129 HIS B O 1
ATOM 2236 N N . GLN B 1 130 ? 4.023 -5.137 3.26 1 95.5 130 GLN B N 1
ATOM 2237 C CA . GLN B 1 130 ? 3.182 -4.227 2.49 1 95.5 130 GLN B CA 1
ATOM 2238 C C . GLN B 1 130 ? 2.494 -3.213 3.4 1 95.5 130 GLN B C 1
ATOM 2240 O O . GLN B 1 130 ? 2.467 -2.02 3.098 1 95.5 130 GLN B O 1
ATOM 2245 N N . CYS B 1 131 ? 1.978 -3.584 4.492 1 94.81 131 CYS B N 1
ATOM 2246 C CA . CYS B 1 131 ? 1.358 -2.682 5.457 1 94.81 131 CYS B CA 1
ATOM 2247 C C . CYS B 1 131 ? 2.389 -1.731 6.055 1 94.81 131 CYS B C 1
ATOM 2249 O O . CYS B 1 131 ? 2.096 -0.559 6.293 1 94.81 131 CYS B O 1
ATOM 2251 N N . GLY B 1 132 ? 3.506 -2.332 6.277 1 96.88 132 GLY B N 1
ATOM 2252 C CA . GLY B 1 132 ? 4.59 -1.504 6.777 1 96.88 132 GLY B CA 1
ATOM 2253 C C . GLY B 1 132 ? 4.949 -0.363 5.848 1 96.88 132 GLY B C 1
ATOM 2254 O O . GLY B 1 132 ? 5.297 0.729 6.301 1 96.88 132 GLY B O 1
ATOM 2255 N N . SER B 1 133 ? 4.863 -0.6 4.598 1 96.88 133 SER B N 1
ATOM 2256 C CA . SER B 1 133 ? 5.18 0.453 3.637 1 96.88 133 SER B CA 1
ATOM 2257 C C . SER B 1 133 ? 4.16 1.586 3.703 1 96.88 133 SER B C 1
ATOM 2259 O O . SER B 1 133 ? 4.516 2.758 3.551 1 96.88 133 SER B O 1
ATOM 2261 N N . MET B 1 134 ? 2.91 1.268 3.914 1 94.62 134 MET B N 1
ATOM 2262 C CA . MET B 1 134 ? 1.894 2.301 4.086 1 94.62 134 MET B CA 1
ATOM 2263 C C . MET B 1 134 ? 2.15 3.115 5.348 1 94.62 134 MET B C 1
ATOM 2265 O O . MET B 1 134 ? 1.98 4.336 5.352 1 94.62 134 MET B O 1
ATOM 2269 N N . ASN B 1 135 ? 2.484 2.381 6.355 1 95.69 135 ASN B N 1
ATOM 2270 C CA . ASN B 1 135 ? 2.816 3.076 7.594 1 95.69 135 ASN B CA 1
ATOM 2271 C C . ASN B 1 135 ? 4 4.02 7.406 1 95.69 135 ASN B C 1
ATOM 2273 O O . ASN B 1 135 ? 3.99 5.145 7.91 1 95.69 135 ASN B O 1
ATOM 2277 N N . LEU B 1 136 ? 4.973 3.516 6.738 1 97.88 136 LEU B N 1
ATOM 2278 C CA . LEU B 1 136 ? 6.145 4.344 6.488 1 97.88 136 LEU B CA 1
ATOM 2279 C C . LEU B 1 136 ? 5.773 5.582 5.676 1 97.88 136 LEU B C 1
ATOM 2281 O O . LEU B 1 136 ? 6.262 6.68 5.953 1 97.88 136 LEU B O 1
ATOM 2285 N N . LEU B 1 137 ? 4.941 5.426 4.723 1 95.94 137 LEU B N 1
ATOM 2286 C CA . LEU B 1 137 ? 4.469 6.574 3.959 1 95.94 137 LEU B CA 1
ATOM 2287 C C . LEU B 1 137 ? 3.721 7.551 4.855 1 95.94 137 LEU B C 1
ATOM 2289 O O . LEU B 1 137 ? 3.947 8.766 4.789 1 95.94 137 LEU B O 1
ATOM 2293 N N . GLY B 1 138 ? 2.877 7.055 5.719 1 95.31 138 GLY B N 1
ATOM 2294 C CA . GLY B 1 138 ? 2.168 7.91 6.66 1 95.31 138 GLY B CA 1
ATOM 2295 C C . GLY B 1 138 ? 3.094 8.688 7.574 1 95.31 138 GLY B C 1
ATOM 2296 O O . GLY B 1 138 ? 2.865 9.867 7.84 1 95.31 138 GLY B O 1
ATOM 2297 N N . LEU B 1 139 ? 4.109 8.023 7.992 1 97.06 139 LEU B N 1
ATOM 2298 C CA . LEU B 1 139 ? 5.059 8.664 8.898 1 97.06 139 LEU B CA 1
ATOM 2299 C C . LEU B 1 139 ? 5.848 9.75 8.18 1 97.06 139 LEU B C 1
ATOM 2301 O O . LEU B 1 139 ? 6.109 10.812 8.75 1 97.06 139 LEU B O 1
ATOM 2305 N N . THR B 1 140 ? 6.25 9.5 6.957 1 97.06 140 THR B N 1
ATOM 2306 C CA . THR B 1 140 ? 6.984 10.516 6.215 1 97.06 140 THR B CA 1
ATOM 2307 C C . THR B 1 140 ? 6.094 11.711 5.902 1 97.06 140 THR B C 1
ATOM 2309 O O . THR B 1 140 ? 6.555 12.852 5.902 1 97.06 140 THR B O 1
ATOM 2312 N N . LEU B 1 141 ? 4.836 11.508 5.656 1 93.62 141 LEU B N 1
ATOM 2313 C CA . LEU B 1 141 ? 3.887 12.594 5.457 1 93.62 141 LEU B CA 1
ATOM 2314 C C . LEU B 1 141 ? 3.715 13.406 6.738 1 93.62 141 LEU B C 1
ATOM 2316 O O . LEU B 1 141 ? 3.684 14.641 6.695 1 93.62 141 LEU B O 1
ATOM 2320 N N . TRP B 1 142 ? 3.617 12.688 7.824 1 93.5 142 TRP B N 1
ATOM 2321 C CA . TRP B 1 142 ? 3.496 13.352 9.117 1 93.5 142 TRP B CA 1
ATOM 2322 C C . TRP B 1 142 ? 4.723 14.211 9.406 1 93.5 142 TRP B C 1
ATOM 2324 O O . TRP B 1 142 ? 4.594 15.367 9.805 1 93.5 142 TRP B O 1
ATOM 2334 N N . LEU B 1 143 ? 5.824 13.672 9.117 1 95.88 143 LEU B N 1
ATOM 2335 C CA . LEU B 1 143 ? 7.074 14.391 9.344 1 95.88 143 LEU B CA 1
ATOM 2336 C C . LEU B 1 143 ? 7.133 15.648 8.484 1 95.88 143 LEU B C 1
ATOM 2338 O O . LEU B 1 143 ? 7.438 16.734 8.992 1 95.88 143 LEU B O 1
ATOM 2342 N N . THR B 1 144 ? 6.828 15.555 7.234 1 94.44 144 THR B N 1
ATOM 2343 C CA . THR B 1 144 ? 6.859 16.688 6.324 1 94.44 144 THR B CA 1
ATOM 2344 C C . THR B 1 144 ? 5.875 17.766 6.766 1 94.44 144 THR B C 1
ATOM 2346 O O . THR B 1 144 ? 6.18 18.969 6.699 1 94.44 144 THR B O 1
ATOM 2349 N N . ASN B 1 145 ? 4.762 17.359 7.273 1 90.81 145 ASN B N 1
ATOM 2350 C CA . ASN B 1 145 ? 3.752 18.297 7.75 1 90.81 145 ASN B CA 1
ATOM 2351 C C . ASN B 1 145 ? 4.227 19.047 8.992 1 90.81 145 ASN B C 1
ATOM 2353 O O . ASN B 1 145 ? 3.984 20.25 9.133 1 90.81 145 ASN B O 1
ATOM 2357 N N . GLU B 1 146 ? 4.863 18.328 9.844 1 92.38 146 GLU B N 1
ATOM 2358 C CA . GLU B 1 146 ? 5.367 18.953 11.062 1 92.38 146 GLU B CA 1
ATOM 2359 C C . GLU B 1 146 ? 6.488 19.953 10.758 1 92.38 146 GLU B C 1
ATOM 2361 O O . GLU B 1 146 ? 6.629 20.969 11.438 1 92.38 146 GLU B O 1
ATOM 2366 N N . LEU B 1 147 ? 7.246 19.688 9.781 1 91.56 147 LEU B N 1
ATOM 2367 C CA . LEU B 1 147 ? 8.383 20.547 9.445 1 91.56 147 LEU B CA 1
ATOM 2368 C C . LEU B 1 147 ? 7.922 21.797 8.703 1 91.56 147 LEU B C 1
ATOM 2370 O O . LEU B 1 147 ? 8.648 22.797 8.641 1 91.56 147 LEU B O 1
ATOM 2374 N N . ARG B 1 148 ? 6.793 21.719 8.094 1 84.06 148 ARG B N 1
ATOM 2375 C CA . ARG B 1 148 ? 6.246 22.891 7.441 1 84.06 148 ARG B CA 1
ATOM 2376 C C . ARG B 1 148 ? 5.824 23.938 8.461 1 84.06 148 ARG B C 1
ATOM 2378 O O . ARG B 1 148 ? 5.785 25.141 8.156 1 84.06 148 ARG B O 1
ATOM 2385 N N . ARG B 1 149 ? 5.562 23.547 9.664 1 74.19 149 ARG B N 1
ATOM 2386 C CA . ARG B 1 149 ? 5.098 24.438 10.719 1 74.19 149 ARG B CA 1
ATOM 2387 C C . ARG B 1 149 ? 6.27 25.125 11.406 1 74.19 149 ARG B C 1
ATOM 2389 O O . ARG B 1 149 ? 6.078 26.047 12.203 1 74.19 149 ARG B O 1
ATOM 2396 N N . VAL B 1 150 ? 7.457 24.75 11.164 1 62.16 150 VAL B N 1
ATOM 2397 C CA . VAL B 1 150 ? 8.625 25.359 11.789 1 62.16 150 VAL B CA 1
ATOM 2398 C C . VAL B 1 150 ? 9.031 26.609 11.016 1 62.16 150 VAL B C 1
ATOM 2400 O O . VAL B 1 150 ? 9.125 26.594 9.781 1 62.16 150 VAL B O 1
ATOM 2403 N N . PRO B 1 151 ? 8.93 27.75 11.727 1 56.84 151 PRO B N 1
ATOM 2404 C CA . PRO B 1 151 ? 9.32 29.016 11.109 1 56.84 151 PRO B CA 1
ATOM 2405 C C . PRO B 1 151 ? 10.68 28.938 10.414 1 56.84 151 PRO B C 1
ATOM 2407 O O . PRO B 1 151 ? 11.57 28.219 10.867 1 56.84 151 PRO B O 1
ATOM 2410 N N . LYS B 1 152 ? 10.594 29.281 9.125 1 49.66 152 LYS B N 1
ATOM 2411 C CA . LYS B 1 152 ? 11.875 29.516 8.469 1 49.66 152 LYS B CA 1
ATOM 2412 C C . LYS B 1 152 ? 12.758 30.453 9.297 1 49.66 152 LYS B C 1
ATOM 2414 O O . LYS B 1 152 ? 12.258 31.328 9.992 1 49.66 152 LYS B O 1
#

Solvent-accessible surface area (backbone atoms only — not comparable to full-atom values): 15538 Å² total; per-residue (Å²): 108,61,65,60,37,34,52,49,30,39,51,36,44,49,51,29,51,49,38,43,32,40,21,61,54,60,51,15,49,64,72,51,55,47,78,95,28,45,68,92,31,84,68,68,74,76,44,75,75,42,86,64,70,74,45,10,65,73,71,28,38,60,28,22,36,52,50,29,53,50,39,46,53,51,31,43,52,38,38,48,50,34,40,58,55,47,70,74,47,94,64,57,70,68,39,46,52,29,41,52,50,37,43,54,43,45,54,48,45,51,51,39,46,52,49,19,25,60,61,62,47,44,42,70,48,41,26,50,36,54,45,43,49,51,50,43,45,52,31,31,51,50,28,46,54,45,57,66,70,50,80,128,108,62,64,60,37,35,52,49,29,38,52,37,44,49,52,30,49,50,37,43,33,40,20,59,55,60,51,14,49,64,72,52,56,48,76,96,29,44,66,94,31,85,68,70,75,76,43,75,74,39,86,61,69,74,45,10,66,72,70,29,39,60,27,22,35,53,51,29,54,51,39,46,51,53,30,43,52,37,39,48,50,33,40,58,56,48,70,76,45,94,63,55,70,68,38,47,50,28,41,53,50,37,43,53,42,44,55,50,44,52,50,37,46,52,49,21,25,59,62,62,46,44,43,70,48,42,25,50,36,54,46,42,48,50,50,43,45,50,32,32,51,49,28,45,56,43,56,67,70,50,79,128

pLDDT: mean 95.6, std 6.38, range [49.66, 98.88]

Nearest PDB structures (foldseek):
  4k0d-assembly1_B  TM=5.098E-01  e=8.258E+00  Anaeromyxobacter dehalogenans 2CP-C
  4k0d-assembly1_B  TM=5.098E-01  e=8.223E+00  Anaeromyxobacter dehalogenans 2CP-C

Organism: Teladorsagia circumcincta (NCBI:txid45464)

Sequence (304 aa):
MLRGLSHSAKALVFITAFMGAFVAGLDAGLVYNSWPKFAESWIPENMLSRSPLWKNFFENDVTTQFIHRNL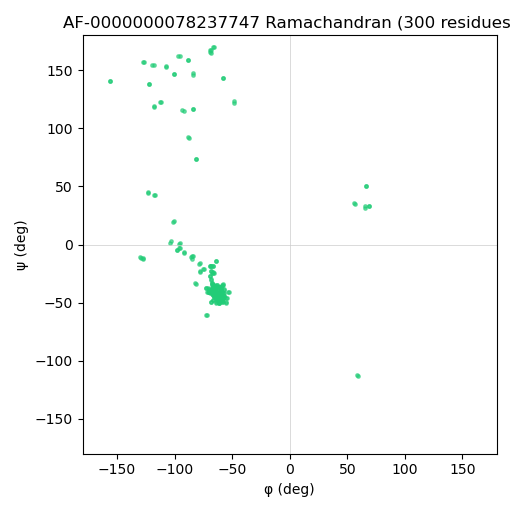GYLTLLTVTATWLVGCRMGLHRRAKIALHATMAMGYSQVALGIYTLLYYVPVWLASLHQCGSMNLLGLTLWLTNELRRVPKMLRGLSHSAKALVFITAFMGAFVAGLDAGLVYNSWPKFAESWIPENMLSRSPLWKNFFENDVTTQFIHRNLGYLTLLTVTATWLVGCRMGLHRRAKIALHATMAMGYSQVALGIYTLLYYVPVWLASLHQCGSMNLLGLTLWLTNELRRVPK

Foldseek 3Di:
DLLVLLVVLLVLLVVLLVLVVLLVVQVLLQQALDPPPRVVHNQDPPQQVDPPRVCSCRPPSSVSVVVSLVSLVVSLVSLVVSLVVVVPDPADDQLNVLSVVLNVLSVVLNVLSSVCSNVNNDPVSVVVSSVSSVVSSVSSVSNSVRVVPDDD/DLLVLLVVLLVLLVVLLVLVVLLVVQVLLQQALDPPPRVVHNQDPPQQVDPPRVCSCRHPSSVSVVVSLVSLVVSLVSLVVSLVVVVPDPADDQLNVLSVVLNVLSVVLNVLSSVCSNVNNDPVSVVVSSVSSVVSSVSSVSNSVRVVPDDD

Radius of gyration: 20.21 Å; Cα contacts (8 Å, |Δi|>4): 392; chains: 2; bounding box: 50×54×46 Å